Protein AF-A0A831TC86-F1 (afdb_monomer)

Mean predicted aligned error: 10.39 Å

Radius of gyration: 26.19 Å; Cα contacts (8 Å, |Δi|>4): 357; chains: 1; bounding box: 72×62×70 Å

Structure (mmCIF, N/CA/C/O backbone):
data_AF-A0A831TC86-F1
#
_entry.id   AF-A0A831TC86-F1
#
loop_
_atom_site.group_PDB
_atom_site.id
_atom_site.type_symbol
_atom_site.label_atom_id
_atom_site.label_alt_id
_atom_site.label_comp_id
_atom_site.label_asym_id
_atom_site.label_entity_id
_atom_site.label_seq_id
_atom_site.pdbx_PDB_ins_code
_atom_site.Cartn_x
_atom_site.Cartn_y
_atom_site.Cartn_z
_atom_site.occupancy
_atom_site.B_iso_or_equiv
_atom_site.auth_seq_id
_atom_site.auth_comp_id
_atom_site.auth_asym_id
_atom_site.auth_atom_id
_atom_site.pdbx_PDB_model_num
ATOM 1 N N . MET A 1 1 ? -30.196 5.084 19.403 1.00 38.66 1 MET A N 1
ATOM 2 C CA . MET A 1 1 ? -29.150 4.390 18.621 1.00 38.66 1 MET A CA 1
ATOM 3 C C . MET A 1 1 ? -28.288 3.616 19.600 1.00 38.66 1 MET A C 1
ATOM 5 O O . MET A 1 1 ? -27.754 4.226 20.515 1.00 38.66 1 MET A O 1
ATOM 9 N N . THR A 1 2 ? -28.223 2.294 19.479 1.00 49.47 2 THR A N 1
ATOM 10 C CA . THR A 1 2 ? -27.297 1.465 20.263 1.00 49.47 2 THR A CA 1
ATOM 11 C C . THR A 1 2 ? -25.881 1.680 19.733 1.00 49.47 2 THR A C 1
ATOM 13 O O . THR A 1 2 ? -25.658 1.552 18.531 1.00 49.47 2 THR A O 1
ATOM 16 N N . ALA A 1 3 ? -24.944 2.060 20.603 1.00 66.62 3 ALA A N 1
ATOM 17 C CA . ALA A 1 3 ? -23.537 2.180 20.233 1.00 66.62 3 ALA A CA 1
ATOM 18 C C . ALA A 1 3 ? -22.994 0.805 19.809 1.00 66.62 3 ALA A C 1
ATOM 20 O O . ALA A 1 3 ? -23.293 -0.196 20.461 1.00 66.62 3 ALA A O 1
ATOM 21 N N . ALA A 1 4 ? -22.220 0.760 18.722 1.00 72.88 4 ALA A N 1
ATOM 22 C CA . ALA A 1 4 ? -21.566 -0.466 18.277 1.00 72.88 4 ALA A CA 1
ATOM 23 C C . ALA A 1 4 ? -20.581 -0.963 19.347 1.00 72.88 4 ALA A C 1
ATOM 25 O O . ALA A 1 4 ? -19.850 -0.178 19.956 1.00 72.88 4 ALA A O 1
ATOM 26 N N . THR A 1 5 ? -20.577 -2.271 19.580 1.00 79.44 5 THR A N 1
ATOM 27 C CA . THR A 1 5 ? -19.704 -2.933 20.557 1.00 79.44 5 THR A CA 1
ATOM 28 C C . THR A 1 5 ? -18.328 -3.246 19.958 1.00 79.44 5 THR A C 1
ATOM 30 O O . THR A 1 5 ? -18.151 -3.252 18.739 1.00 79.44 5 THR A O 1
ATOM 33 N N . SER A 1 6 ? -17.336 -3.558 20.802 1.00 78.62 6 SER A N 1
ATOM 34 C CA . SER A 1 6 ? -16.020 -4.039 20.337 1.00 78.62 6 SER A CA 1
ATOM 35 C C . SER A 1 6 ? -16.151 -5.262 19.415 1.00 78.62 6 SER A C 1
ATOM 37 O O . SER A 1 6 ? -15.461 -5.358 18.398 1.00 78.62 6 SER A O 1
ATOM 39 N N . ASP A 1 7 ? -17.105 -6.147 19.707 1.00 83.44 7 ASP A N 1
ATOM 40 C CA . ASP A 1 7 ? -17.372 -7.344 18.911 1.00 83.44 7 ASP A CA 1
ATOM 41 C C . ASP A 1 7 ? -17.922 -7.011 17.523 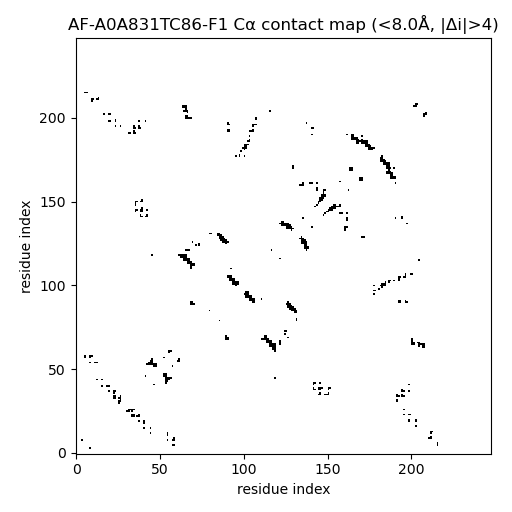1.00 83.44 7 ASP A C 1
ATOM 43 O O . ASP A 1 7 ? -17.595 -7.692 16.547 1.00 83.44 7 ASP A O 1
ATOM 47 N N . ASP A 1 8 ? -18.716 -5.944 17.404 1.00 89.25 8 ASP A N 1
ATOM 48 C CA . ASP A 1 8 ? -19.202 -5.454 16.112 1.00 89.25 8 ASP A CA 1
ATOM 49 C C . ASP A 1 8 ? -18.028 -4.993 15.246 1.00 89.25 8 ASP A C 1
ATOM 51 O O . ASP A 1 8 ? -17.911 -5.398 14.086 1.00 89.25 8 ASP A O 1
ATOM 55 N N . PHE A 1 9 ? -17.098 -4.228 15.822 1.00 93.75 9 PHE A N 1
ATOM 56 C CA . PHE A 1 9 ? -15.903 -3.771 15.114 1.00 93.75 9 PHE A CA 1
ATOM 57 C C . PHE A 1 9 ? -14.958 -4.916 14.735 1.00 93.75 9 PHE A C 1
ATOM 59 O O . PHE A 1 9 ? -14.400 -4.887 13.638 1.00 93.75 9 PHE A O 1
ATOM 66 N N . ARG A 1 10 ? -14.827 -5.968 15.557 1.00 93.94 10 ARG A N 1
ATOM 67 C CA . ARG A 1 10 ? -14.061 -7.175 15.182 1.00 93.94 10 ARG A CA 1
ATOM 68 C C . ARG A 1 10 ? -14.701 -7.910 14.009 1.00 93.94 10 ARG A C 1
ATOM 70 O O . ARG A 1 10 ? -13.995 -8.318 13.088 1.00 93.94 10 ARG A O 1
ATOM 77 N N . ARG A 1 11 ? -16.034 -8.045 13.987 1.00 94.12 11 ARG A N 1
ATOM 78 C CA . ARG A 1 11 ? -16.741 -8.614 12.824 1.00 94.12 11 ARG A CA 1
ATOM 79 C C . ARG A 1 11 ? -16.527 -7.766 11.571 1.00 94.12 11 ARG A C 1
ATOM 81 O O . ARG A 1 11 ? -16.301 -8.325 10.499 1.00 94.12 11 ARG A O 1
ATOM 88 N N . HIS A 1 12 ? -16.541 -6.438 11.697 1.00 95.62 12 HIS A N 1
ATOM 89 C CA . HIS A 1 12 ? -16.202 -5.545 10.590 1.00 95.62 12 HIS A CA 1
ATOM 90 C C . HIS A 1 12 ? -14.752 -5.716 10.127 1.00 95.62 12 HIS A C 1
ATOM 92 O O . HIS A 1 12 ? -14.536 -5.810 8.922 1.00 95.62 12 HIS A O 1
ATOM 98 N N . LEU A 1 13 ? -13.786 -5.835 11.041 1.00 97.12 13 LEU A N 1
ATOM 99 C CA . LEU A 1 13 ? -12.387 -6.106 10.705 1.00 97.12 13 LEU A CA 1
ATOM 100 C C . LEU A 1 13 ? -12.242 -7.413 9.916 1.00 97.12 13 LEU A C 1
ATOM 102 O O . LEU A 1 13 ? -11.687 -7.386 8.822 1.00 97.12 13 LEU A O 1
ATOM 106 N N . A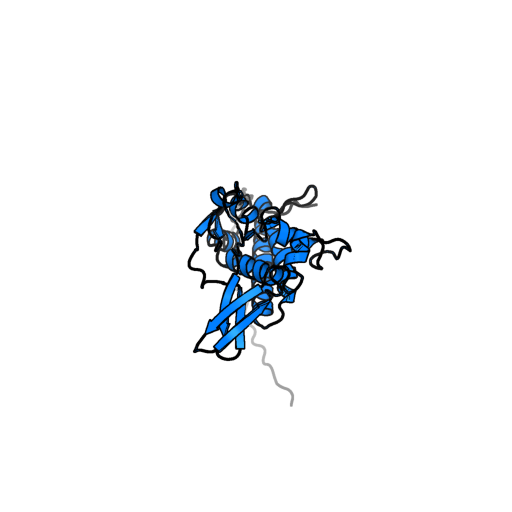RG A 1 14 ? -12.811 -8.527 10.403 1.00 97.25 14 ARG A N 1
ATOM 107 C CA . ARG A 1 14 ? -12.810 -9.811 9.670 1.00 97.25 14 ARG A CA 1
ATOM 108 C C . ARG A 1 14 ? -13.379 -9.649 8.264 1.00 97.25 14 ARG A C 1
ATOM 110 O O . ARG A 1 14 ? -12.773 -10.090 7.296 1.00 97.25 14 ARG A O 1
ATOM 117 N N . LYS A 1 15 ? -14.520 -8.963 8.143 1.00 97.62 15 LYS A N 1
ATOM 118 C CA . LYS A 1 15 ? -15.167 -8.706 6.853 1.00 97.62 15 LYS A CA 1
ATOM 119 C C . LYS A 1 15 ? -14.264 -7.905 5.907 1.00 97.62 15 LYS A C 1
ATOM 121 O O . LYS A 1 15 ? -14.196 -8.248 4.730 1.00 97.62 15 LYS A O 1
ATOM 126 N N . GLN A 1 16 ? -13.575 -6.875 6.406 1.00 98.38 16 GLN A N 1
ATOM 127 C CA . GLN A 1 16 ? -12.627 -6.086 5.613 1.00 98.38 16 GLN A CA 1
ATOM 128 C C . GLN A 1 16 ? -11.416 -6.915 5.173 1.00 98.38 16 GLN A C 1
ATOM 130 O O . GLN A 1 16 ? -11.050 -6.850 4.005 1.00 98.38 16 GLN A O 1
ATOM 135 N N . LEU A 1 17 ? -10.848 -7.751 6.048 1.00 98.50 17 LEU A N 1
ATOM 136 C CA . LEU A 1 17 ? -9.747 -8.645 5.670 1.00 98.50 17 LEU A CA 1
ATOM 137 C C . LEU A 1 17 ? -10.181 -9.678 4.620 1.00 98.50 17 LEU A C 1
ATOM 139 O O . LEU A 1 17 ? -9.460 -9.900 3.655 1.00 98.50 17 LEU A O 1
ATOM 143 N N . SER A 1 18 ? -11.394 -10.229 4.722 1.00 98.38 18 SER A N 1
ATOM 144 C CA . SER A 1 18 ? -11.929 -11.114 3.680 1.00 98.38 18 SER A CA 1
ATOM 145 C C . SER A 1 18 ? -12.197 -10.390 2.354 1.00 98.38 18 SER A C 1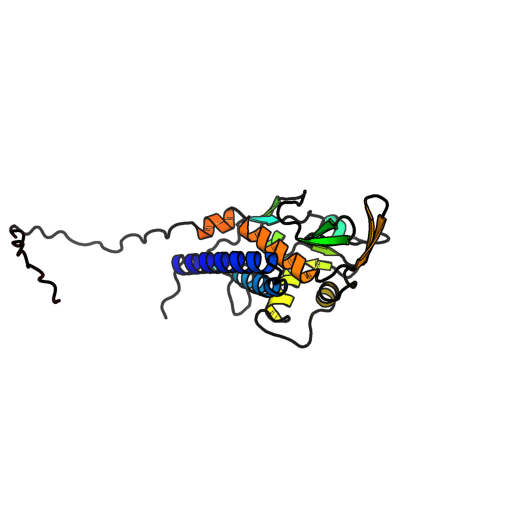
ATOM 147 O O . SER A 1 18 ? -12.103 -11.002 1.293 1.00 98.38 18 SER A O 1
ATOM 149 N N . PHE A 1 19 ? -12.574 -9.104 2.374 1.00 98.56 19 PHE A N 1
ATOM 150 C CA . PHE A 1 19 ? -12.632 -8.305 1.143 1.00 98.56 19 PHE A CA 1
ATOM 151 C C . PHE A 1 19 ? -11.241 -8.090 0.555 1.00 98.56 19 PHE A C 1
ATOM 153 O O . PHE A 1 19 ? -11.081 -8.225 -0.654 1.00 98.56 19 PHE A O 1
ATOM 160 N N . LEU A 1 20 ? -10.255 -7.804 1.407 1.00 98.81 20 LEU A N 1
ATOM 161 C CA . LEU A 1 20 ? -8.880 -7.563 0.995 1.00 98.81 20 LEU A CA 1
ATOM 162 C C . LEU A 1 20 ? -8.296 -8.791 0.301 1.00 98.81 20 LEU A C 1
ATOM 164 O O . LEU A 1 20 ? -7.777 -8.672 -0.800 1.00 98.81 20 LEU A O 1
ATOM 168 N N . GLU A 1 21 ? -8.464 -9.968 0.903 1.00 98.75 21 GLU A N 1
ATOM 169 C CA . GLU A 1 21 ? -8.039 -11.251 0.338 1.00 98.75 21 GLU A CA 1
ATOM 170 C C . GLU A 1 21 ? -8.631 -11.493 -1.057 1.00 98.75 21 GLU A C 1
ATOM 172 O O . GLU A 1 21 ? -7.900 -11.825 -1.989 1.00 98.75 21 GLU A O 1
ATOM 177 N N . ARG A 1 22 ? -9.937 -11.255 -1.239 1.00 98.75 22 ARG A N 1
ATOM 178 C CA . ARG A 1 22 ? -10.594 -11.421 -2.545 1.00 98.75 22 ARG A CA 1
ATOM 179 C C . ARG A 1 22 ? -10.111 -10.419 -3.588 1.00 98.75 22 ARG A C 1
ATOM 181 O O . ARG A 1 22 ? -9.880 -10.822 -4.723 1.00 98.75 22 ARG A O 1
ATOM 188 N N . SER A 1 23 ? -9.947 -9.145 -3.228 1.00 98.69 23 SER A N 1
ATOM 189 C CA . SER A 1 23 ? -9.411 -8.146 -4.163 1.00 98.69 23 SER A CA 1
ATOM 190 C C . SER A 1 23 ? -7.948 -8.440 -4.515 1.00 98.69 23 SER A C 1
ATOM 192 O O . SER A 1 23 ? -7.575 -8.316 -5.676 1.00 98.69 23 SER A O 1
ATOM 194 N N . CYS A 1 24 ? -7.133 -8.920 -3.566 1.00 98.75 24 CYS A N 1
ATOM 195 C CA . CYS A 1 24 ? -5.783 -9.412 -3.848 1.00 98.75 24 CYS A CA 1
ATOM 196 C C . CYS A 1 24 ? -5.797 -10.598 -4.824 1.00 98.75 24 CYS A C 1
ATOM 198 O O . CYS A 1 24 ? -5.072 -10.567 -5.811 1.00 98.75 24 CYS A O 1
ATOM 200 N N . ALA A 1 25 ? -6.649 -11.600 -4.596 1.00 98.62 25 ALA A N 1
ATOM 201 C CA . ALA A 1 25 ? -6.758 -12.756 -5.486 1.00 98.62 25 ALA A CA 1
ATOM 202 C C . ALA A 1 25 ? -7.248 -12.375 -6.895 1.00 98.62 25 ALA A C 1
ATOM 204 O O . ALA A 1 25 ? -6.773 -12.923 -7.885 1.00 98.62 25 ALA A O 1
ATOM 205 N N . SER A 1 26 ? -8.178 -11.421 -7.000 1.00 98.62 26 SER A N 1
ATOM 206 C CA . SER A 1 26 ? -8.672 -10.923 -8.288 1.00 98.62 26 SER A CA 1
ATOM 207 C C . SER A 1 26 ? -7.600 -10.136 -9.049 1.00 98.62 26 SER A C 1
ATOM 209 O O . SER A 1 26 ? -7.431 -10.343 -10.249 1.00 98.62 26 SER A O 1
ATOM 211 N N . TYR A 1 27 ? -6.819 -9.306 -8.349 1.00 98.50 27 TYR A N 1
ATOM 212 C CA . TYR A 1 27 ? -5.640 -8.657 -8.924 1.00 98.50 27 TYR A CA 1
ATOM 213 C C . TYR A 1 27 ? -4.667 -9.690 -9.498 1.00 98.50 27 TYR A C 1
ATOM 215 O O . TYR A 1 27 ? -4.247 -9.578 -10.647 1.00 98.50 27 TYR A O 1
ATOM 223 N N . ASP A 1 28 ? -4.352 -10.727 -8.718 1.00 98.00 28 ASP A N 1
ATOM 224 C CA . ASP A 1 28 ? -3.413 -11.779 -9.121 1.00 98.00 28 ASP A CA 1
ATOM 225 C C . ASP A 1 28 ? -3.941 -12.616 -10.304 1.00 98.00 28 ASP A C 1
ATOM 227 O O . ASP A 1 28 ? -3.159 -13.211 -11.042 1.00 98.00 28 ASP A O 1
ATOM 231 N N . ALA A 1 29 ? -5.261 -12.629 -10.524 1.00 98.00 29 ALA A N 1
ATOM 232 C CA . ALA A 1 29 ? -5.910 -13.232 -11.689 1.00 98.00 29 ALA A CA 1
ATOM 233 C C . ALA A 1 29 ? -5.892 -12.337 -12.950 1.00 98.00 29 ALA A C 1
ATOM 235 O O . ALA A 1 29 ? -6.420 -12.741 -13.986 1.00 98.00 29 ALA A O 1
ATOM 236 N N . GLY A 1 30 ? -5.290 -11.145 -12.877 1.00 96.62 30 GLY A N 1
ATOM 237 C CA . GLY A 1 30 ? -5.124 -10.209 -13.993 1.00 96.62 30 GLY A CA 1
ATOM 238 C C . GLY A 1 30 ? -6.065 -9.000 -13.974 1.00 96.62 30 GLY A C 1
ATOM 239 O O . GLY A 1 30 ? -5.922 -8.122 -14.821 1.00 96.62 30 GLY A O 1
ATOM 240 N N . TYR A 1 31 ? -6.990 -8.910 -13.014 1.00 97.69 31 TYR A N 1
ATOM 241 C CA . TYR A 1 31 ? -7.879 -7.752 -12.847 1.00 97.69 31 TYR A CA 1
ATOM 242 C C . TYR A 1 31 ? -7.190 -6.686 -11.988 1.00 97.69 31 TYR A C 1
ATOM 244 O O . TYR A 1 31 ? -7.502 -6.508 -10.810 1.00 97.69 31 TYR A O 1
ATOM 252 N N . THR A 1 32 ? -6.153 -6.050 -12.537 1.00 96.44 32 THR A N 1
ATOM 253 C CA . THR A 1 32 ? -5.218 -5.211 -11.765 1.00 96.44 32 THR A CA 1
ATOM 254 C C . THR A 1 32 ? -5.841 -3.929 -11.205 1.00 96.44 32 THR A C 1
ATOM 256 O O . THR A 1 32 ? -5.356 -3.387 -10.210 1.00 96.44 32 THR A O 1
ATOM 259 N N . ASP A 1 33 ? -6.954 -3.475 -11.772 1.00 95.31 33 ASP A N 1
ATOM 260 C CA . ASP A 1 33 ? -7.781 -2.369 -11.287 1.00 95.31 33 ASP A CA 1
ATOM 261 C C . ASP A 1 33 ? -8.398 -2.637 -9.900 1.00 95.31 33 ASP A C 1
ATOM 263 O O . ASP A 1 33 ? -8.642 -1.699 -9.135 1.00 95.31 33 ASP A O 1
ATOM 267 N N . GLU A 1 34 ? -8.527 -3.903 -9.480 1.00 97.88 34 GLU A N 1
ATOM 268 C CA . GLU A 1 34 ? -8.931 -4.264 -8.110 1.00 97.88 34 GLU A CA 1
ATOM 269 C C . GLU A 1 34 ? -7.994 -3.713 -7.025 1.00 97.88 34 GLU A C 1
ATOM 271 O O . GLU A 1 34 ? -8.388 -3.575 -5.861 1.00 97.88 34 GLU A O 1
ATOM 276 N N . ALA A 1 35 ? -6.776 -3.303 -7.385 1.00 98.06 35 ALA A N 1
ATOM 277 C CA . ALA A 1 35 ? -5.890 -2.577 -6.484 1.00 98.06 35 ALA A CA 1
ATOM 278 C C . ALA A 1 35 ? -6.515 -1.281 -5.931 1.00 98.06 35 ALA A C 1
ATOM 280 O O . ALA A 1 35 ? -6.255 -0.912 -4.782 1.00 98.06 35 ALA A O 1
ATOM 281 N N . ILE A 1 36 ? -7.399 -0.618 -6.675 1.00 97.44 36 ILE A N 1
ATOM 282 C CA . ILE A 1 36 ? -8.122 0.560 -6.181 1.00 97.44 36 ILE A CA 1
ATOM 283 C C . ILE A 1 36 ? -9.078 0.182 -5.037 1.00 97.44 36 ILE A C 1
ATOM 285 O O . ILE A 1 36 ? -9.177 0.892 -4.030 1.00 97.44 36 ILE A O 1
ATOM 289 N N . ARG A 1 37 ? -9.723 -0.990 -5.109 1.00 97.81 37 ARG A N 1
ATOM 290 C CA . ARG A 1 37 ? -10.559 -1.505 -4.010 1.00 97.81 37 ARG A CA 1
ATOM 291 C C . ARG A 1 37 ? -9.725 -1.900 -2.796 1.00 97.81 37 ARG A C 1
ATOM 293 O O . ARG A 1 37 ? -10.156 -1.645 -1.668 1.00 97.81 37 ARG A O 1
ATOM 300 N N . ILE A 1 38 ? -8.512 -2.420 -3.008 1.00 98.75 38 ILE A N 1
ATOM 301 C CA . ILE A 1 38 ? -7.527 -2.624 -1.934 1.00 98.75 38 ILE A CA 1
ATOM 302 C C . ILE A 1 38 ? -7.272 -1.301 -1.188 1.00 98.75 38 ILE A C 1
ATOM 304 O O . ILE A 1 38 ? -7.338 -1.278 0.042 1.00 98.75 38 ILE A O 1
ATOM 308 N N . ALA A 1 39 ? -7.077 -0.183 -1.898 1.00 98.44 39 ALA A N 1
ATOM 309 C CA . ALA A 1 39 ? -6.869 1.128 -1.276 1.00 98.44 39 ALA A CA 1
ATOM 310 C C . ALA A 1 39 ? -8.030 1.549 -0.361 1.00 98.44 39 ALA A C 1
ATOM 312 O O . ALA A 1 39 ? -7.810 1.982 0.775 1.00 98.44 39 ALA A O 1
ATOM 313 N N . THR A 1 40 ? -9.273 1.382 -0.818 1.00 97.56 40 THR A N 1
ATOM 314 C CA . THR A 1 40 ? -10.463 1.703 -0.016 1.00 97.56 40 THR A CA 1
ATOM 315 C C . THR A 1 40 ? -10.507 0.901 1.282 1.00 97.56 40 THR A C 1
ATOM 317 O O . THR A 1 40 ? -10.818 1.455 2.341 1.00 97.56 40 THR A O 1
ATOM 320 N N . ILE A 1 41 ? -10.144 -0.381 1.231 1.00 98.50 41 ILE A N 1
ATOM 321 C CA . ILE A 1 41 ? -10.097 -1.239 2.416 1.00 98.50 41 ILE A CA 1
ATOM 322 C C . ILE A 1 41 ? -9.006 -0.761 3.381 1.00 98.50 41 ILE A C 1
ATOM 324 O O . ILE A 1 41 ? -9.286 -0.574 4.566 1.00 98.50 41 ILE A O 1
ATOM 328 N N . ILE A 1 42 ? -7.796 -0.474 2.887 1.00 98.56 42 ILE A N 1
ATOM 329 C CA . ILE A 1 42 ? -6.695 0.057 3.711 1.00 98.56 42 ILE A CA 1
ATOM 330 C C . ILE A 1 42 ? -7.126 1.353 4.417 1.00 98.56 42 ILE A C 1
ATOM 332 O O . ILE A 1 42 ? -6.894 1.515 5.619 1.00 98.56 42 ILE A O 1
ATOM 336 N N . ARG A 1 43 ? -7.814 2.257 3.703 1.00 97.50 43 ARG A N 1
ATOM 337 C CA . ARG A 1 43 ? -8.341 3.506 4.273 1.00 97.50 43 ARG A CA 1
ATOM 338 C C . ARG A 1 43 ? -9.286 3.236 5.446 1.00 97.50 43 ARG A C 1
ATOM 340 O O . ARG A 1 43 ? -9.135 3.861 6.489 1.00 97.50 43 ARG A O 1
ATOM 347 N N . VAL A 1 44 ? -10.221 2.293 5.308 1.00 97.50 44 VAL A N 1
ATOM 348 C CA . VAL A 1 44 ? -11.156 1.911 6.387 1.00 97.50 44 VAL A CA 1
ATOM 349 C C . VAL A 1 44 ? -10.420 1.342 7.605 1.00 97.50 44 VAL A C 1
ATOM 351 O O . VAL A 1 44 ? -10.813 1.592 8.748 1.00 97.50 44 VAL A O 1
ATOM 354 N N . LEU A 1 45 ? -9.350 0.580 7.379 1.00 98.00 45 LEU A N 1
ATOM 355 C CA . LEU A 1 45 ? -8.581 -0.038 8.456 1.00 98.00 45 LEU A CA 1
ATOM 356 C C . LEU A 1 45 ? -7.777 0.982 9.271 1.00 98.00 45 LEU A C 1
ATOM 358 O O . LEU A 1 45 ? -7.765 0.879 10.497 1.00 98.00 45 LEU A O 1
ATOM 362 N N . ILE A 1 46 ? -7.126 1.949 8.613 1.00 97.50 46 ILE A N 1
ATOM 363 C CA . ILE A 1 46 ? -6.027 2.734 9.210 1.00 97.50 46 ILE A CA 1
ATOM 364 C C . ILE A 1 46 ? -6.304 4.245 9.265 1.00 97.50 46 ILE A C 1
ATOM 366 O O . ILE A 1 46 ? -5.750 4.938 10.119 1.00 97.50 46 ILE A O 1
ATOM 370 N N . HIS A 1 47 ? -7.128 4.795 8.369 1.00 97.00 47 HIS A N 1
ATOM 371 C CA . HIS A 1 47 ? -7.260 6.244 8.224 1.00 97.00 47 HIS A CA 1
ATOM 372 C C . HIS A 1 47 ? -8.425 6.821 9.035 1.00 97.00 47 HIS A C 1
ATOM 374 O O . HIS A 1 47 ? -9.588 6.486 8.817 1.00 97.00 47 HIS A O 1
ATOM 380 N N . ASP A 1 48 ? -8.104 7.754 9.930 1.00 94.31 48 ASP A N 1
ATOM 381 C CA . ASP A 1 48 ? -9.087 8.599 10.604 1.00 94.31 48 ASP A CA 1
ATOM 382 C C . ASP A 1 48 ? -9.300 9.914 9.835 1.00 94.31 48 ASP A C 1
ATOM 384 O O . ASP A 1 48 ? -8.358 10.485 9.280 1.00 94.31 48 ASP A O 1
ATOM 388 N N . THR A 1 49 ? -10.528 10.430 9.863 1.00 91.44 49 THR A N 1
ATOM 389 C CA . THR A 1 49 ? -10.896 11.776 9.401 1.00 91.44 49 THR A CA 1
ATOM 390 C C . THR A 1 49 ? -11.657 12.513 10.506 1.00 91.44 49 THR A C 1
ATOM 392 O O . THR A 1 49 ? -11.945 11.946 11.558 1.00 91.44 49 THR A O 1
ATOM 395 N N . ALA A 1 50 ? -12.052 13.766 10.262 1.00 88.94 50 ALA A N 1
ATOM 396 C CA . ALA A 1 50 ? -12.929 14.504 11.174 1.00 88.94 50 ALA A CA 1
ATOM 397 C C . ALA A 1 50 ? -14.307 13.837 11.375 1.00 88.94 50 ALA A C 1
ATOM 399 O O . ALA A 1 50 ? -14.965 14.076 12.385 1.00 88.94 50 ALA A O 1
ATOM 400 N N . HIS A 1 51 ? -14.745 13.005 10.424 1.00 89.50 51 HIS A N 1
ATOM 401 C CA . HIS A 1 51 ? -16.089 12.420 10.401 1.00 89.50 51 HIS A CA 1
ATOM 402 C C . HIS A 1 51 ? -16.096 10.886 10.386 1.00 89.50 51 HIS A C 1
ATOM 404 O O . HIS A 1 51 ? -17.162 10.276 10.388 1.00 89.50 51 HIS A O 1
ATOM 410 N N . SER A 1 52 ? -14.927 10.244 10.374 1.00 89.75 52 SER A N 1
ATOM 411 C CA . SER A 1 52 ? -14.807 8.787 10.355 1.00 89.75 52 SER A CA 1
ATOM 412 C C . SER A 1 52 ? -13.629 8.328 11.198 1.00 89.75 52 SER A C 1
ATOM 414 O O . SER A 1 52 ? -12.525 8.850 11.075 1.00 89.75 52 SER A O 1
ATOM 416 N N . THR A 1 53 ? -13.853 7.312 12.021 1.00 94.25 53 THR A N 1
ATOM 417 C CA . THR A 1 53 ? -12.804 6.657 12.801 1.00 94.25 53 THR A CA 1
ATOM 418 C C . THR A 1 53 ? -12.450 5.316 12.162 1.00 94.25 53 THR A C 1
ATOM 420 O O . THR A 1 53 ? -13.327 4.569 11.731 1.00 94.25 53 THR A O 1
ATOM 423 N N . SER A 1 54 ? -11.155 5.035 12.066 1.00 96.75 54 SER A N 1
ATOM 424 C CA . SER A 1 54 ? -10.614 3.790 11.525 1.00 96.75 54 SER A CA 1
ATOM 425 C C . SER A 1 54 ? -10.983 2.581 12.390 1.00 96.75 54 SER A C 1
ATOM 427 O O . SER A 1 54 ? -11.174 2.694 13.607 1.00 96.75 54 SER A O 1
ATOM 429 N N . LEU A 1 55 ? -11.042 1.390 11.783 1.00 96.62 55 LEU A N 1
ATOM 430 C CA . LEU A 1 55 ? -11.334 0.162 12.533 1.00 96.62 55 LEU A CA 1
ATOM 431 C C . LEU A 1 55 ? -10.280 -0.127 13.608 1.00 96.62 55 LEU A C 1
ATOM 433 O O . LEU A 1 55 ? -10.643 -0.537 14.710 1.00 96.62 55 LEU A O 1
ATOM 437 N N . LEU A 1 56 ? -8.997 0.140 13.337 1.00 96.94 56 LEU A N 1
ATOM 438 C CA .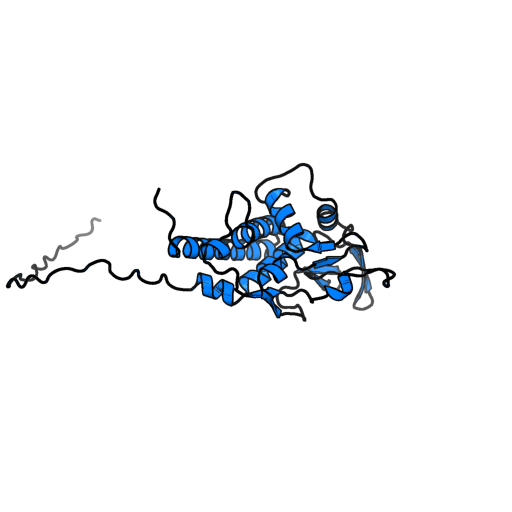 LEU A 1 56 ? -7.948 -0.040 14.343 1.00 96.94 56 LEU A CA 1
ATOM 439 C C . LEU A 1 56 ? -8.132 0.885 15.548 1.00 96.94 56 LEU A C 1
ATOM 441 O O . LEU A 1 56 ? -7.947 0.440 16.681 1.00 96.94 56 LEU A O 1
ATOM 445 N N . ARG A 1 57 ? -8.553 2.140 15.347 1.00 96.06 57 ARG A N 1
ATOM 446 C CA . ARG A 1 57 ? -8.850 3.045 16.465 1.00 96.06 57 ARG A CA 1
ATOM 447 C C . ARG A 1 57 ? -10.083 2.604 17.247 1.00 96.06 57 ARG A C 1
ATOM 449 O O . ARG A 1 57 ? -10.022 2.589 18.473 1.00 96.06 57 ARG A O 1
ATOM 456 N N . HIS A 1 58 ? -11.162 2.196 16.576 1.00 95.56 58 HIS A N 1
ATOM 457 C CA . HIS A 1 58 ? -12.349 1.654 17.253 1.00 95.56 58 HIS A CA 1
ATOM 458 C C . HIS A 1 58 ? -12.036 0.423 18.116 1.00 95.56 58 HIS A C 1
ATOM 460 O O . HIS A 1 58 ? -12.663 0.221 19.153 1.00 95.56 58 HIS A O 1
ATOM 466 N N . LEU A 1 59 ? -11.047 -0.376 17.712 1.00 95.19 59 LEU A N 1
ATOM 467 C CA . LEU A 1 59 ? -10.582 -1.552 18.447 1.00 95.19 59 LEU A CA 1
ATOM 468 C C . LEU A 1 59 ? -9.513 -1.244 19.509 1.00 95.19 59 LEU A C 1
ATOM 470 O O . LEU A 1 59 ? -9.064 -2.167 20.184 1.00 95.19 59 LEU A O 1
ATOM 474 N N . GLY A 1 60 ? -9.075 0.013 19.655 1.00 95.19 60 GLY A N 1
ATOM 475 C CA . GLY A 1 60 ? -7.962 0.375 20.543 1.00 95.19 60 GLY A CA 1
ATOM 476 C C . GLY A 1 60 ? -6.611 -0.215 20.114 1.00 95.19 60 GLY A C 1
ATOM 477 O O . GLY A 1 60 ? -5.680 -0.275 20.908 1.00 95.19 60 GLY A O 1
ATOM 478 N N . ALA A 1 61 ? -6.488 -0.648 18.858 1.00 95.31 61 ALA A N 1
ATOM 479 C CA . ALA A 1 61 ? -5.377 -1.438 18.334 1.00 95.31 61 ALA A CA 1
ATOM 480 C C . ALA A 1 61 ? -4.371 -0.604 17.521 1.00 95.31 61 ALA A C 1
ATOM 482 O O . ALA A 1 61 ? -3.712 -1.111 16.622 1.00 95.31 61 ALA A O 1
ATOM 483 N N . ILE A 1 62 ? -4.228 0.688 17.818 1.00 93.38 62 ILE A N 1
ATOM 484 C CA . ILE A 1 62 ? -3.278 1.568 17.109 1.00 93.38 62 ILE A CA 1
ATOM 485 C C . ILE A 1 62 ? -1.803 1.249 17.416 1.00 93.38 62 ILE A C 1
ATOM 487 O O . ILE A 1 62 ? -0.920 1.720 16.703 1.00 93.38 62 ILE A O 1
ATOM 491 N N . GLY A 1 63 ? -1.546 0.475 18.477 1.00 95.44 63 GLY A N 1
ATOM 492 C CA . GLY A 1 63 ? -0.210 0.059 18.915 1.00 95.44 63 GLY A CA 1
ATOM 493 C C . GLY A 1 63 ? 0.286 -1.259 18.316 1.00 95.44 63 GLY A C 1
ATOM 494 O O . GLY A 1 63 ? 1.384 -1.681 18.661 1.00 95.44 63 GLY A O 1
ATOM 495 N N . ILE A 1 64 ? -0.499 -1.913 17.451 1.00 97.62 64 ILE A N 1
ATOM 496 C CA . ILE A 1 64 ? -0.056 -3.137 16.772 1.00 97.62 64 ILE A CA 1
ATOM 497 C C . ILE A 1 64 ? 1.055 -2.846 15.762 1.00 97.62 64 ILE A C 1
ATOM 499 O O . ILE A 1 64 ? 1.278 -1.700 15.349 1.00 97.62 64 ILE A O 1
ATOM 503 N N . THR A 1 65 ? 1.710 -3.907 15.311 1.00 98.56 65 THR A N 1
ATOM 504 C CA . THR A 1 65 ? 2.676 -3.843 14.223 1.00 98.56 65 THR A CA 1
ATOM 505 C C . THR A 1 65 ? 2.108 -4.400 12.919 1.00 98.56 65 THR A C 1
ATOM 507 O O . THR A 1 65 ? 1.254 -5.286 12.902 1.00 98.56 65 THR A O 1
ATOM 510 N N . LEU A 1 66 ? 2.583 -3.847 11.805 1.00 98.69 66 LEU A N 1
ATOM 511 C CA . LEU A 1 66 ? 2.276 -4.268 10.445 1.00 98.69 66 LEU A CA 1
ATOM 512 C C . LEU A 1 66 ? 3.569 -4.658 9.732 1.00 98.69 66 LEU A C 1
ATOM 514 O O . LEU A 1 66 ? 4.620 -4.049 9.956 1.00 98.69 66 LEU A O 1
ATOM 518 N N . LEU A 1 67 ? 3.482 -5.653 8.858 1.00 98.62 67 LEU A N 1
ATOM 519 C CA . LEU A 1 67 ? 4.580 -6.051 7.992 1.00 98.62 67 LEU A CA 1
ATOM 520 C C . LEU A 1 67 ? 4.895 -4.912 7.018 1.00 98.62 67 LEU A C 1
ATOM 522 O O . LEU A 1 67 ? 4.020 -4.417 6.314 1.00 98.62 67 LEU A O 1
ATOM 526 N N . SER A 1 68 ? 6.158 -4.513 6.944 1.00 98.19 68 SER A N 1
ATOM 527 C CA . SER A 1 68 ? 6.692 -3.696 5.862 1.00 98.19 68 SER A CA 1
ATOM 528 C C . SER A 1 68 ? 7.718 -4.501 5.083 1.00 98.19 68 SER A C 1
ATOM 530 O O . SER A 1 68 ? 8.671 -5.036 5.648 1.00 98.19 68 SER A O 1
ATOM 532 N N . THR A 1 69 ? 7.545 -4.534 3.767 1.00 97.25 69 THR A N 1
ATOM 533 C CA . THR A 1 69 ? 8.521 -5.072 2.813 1.00 97.25 69 THR A CA 1
ATOM 534 C C . THR A 1 69 ? 9.417 -3.977 2.216 1.00 97.25 69 THR A C 1
ATOM 536 O O . THR A 1 69 ? 10.261 -4.231 1.354 1.00 97.25 69 THR A O 1
ATOM 539 N N . CYS A 1 70 ? 9.243 -2.727 2.657 1.00 94.88 70 CYS A N 1
ATOM 540 C CA . CYS A 1 70 ? 9.998 -1.571 2.188 1.00 94.88 70 CYS A CA 1
ATOM 541 C C . CYS A 1 70 ? 11.155 -1.265 3.151 1.00 94.88 70 CYS A C 1
ATOM 543 O O . CYS A 1 70 ? 10.881 -0.989 4.324 1.00 94.88 70 CYS A O 1
ATOM 545 N N . PRO A 1 71 ? 12.418 -1.246 2.676 1.00 91.06 71 PRO A N 1
ATOM 546 C CA . PRO A 1 71 ? 13.559 -0.815 3.475 1.00 91.06 71 PRO A CA 1
ATOM 547 C C . PRO A 1 71 ? 13.333 0.553 4.110 1.00 91.06 71 PRO A C 1
ATOM 549 O O . PRO A 1 71 ? 12.850 1.474 3.447 1.00 91.06 71 PRO A O 1
ATOM 552 N N . ASP A 1 72 ? 13.700 0.682 5.381 1.00 85.06 72 ASP A N 1
ATOM 553 C CA . ASP A 1 72 ? 13.755 1.979 6.042 1.00 85.06 72 ASP A CA 1
ATOM 554 C C . ASP A 1 72 ? 14.968 2.765 5.540 1.00 85.06 72 ASP A C 1
ATOM 556 O O . ASP A 1 72 ? 16.110 2.303 5.610 1.00 85.06 72 ASP A O 1
ATOM 560 N N . LYS A 1 73 ? 14.690 3.929 4.964 1.00 85.31 73 LYS A N 1
ATOM 561 C CA . LYS A 1 73 ? 15.675 4.836 4.378 1.00 85.31 73 LYS A CA 1
ATOM 562 C C . LYS A 1 73 ? 15.339 6.287 4.714 1.00 85.31 73 LYS A C 1
ATOM 564 O O . LYS A 1 73 ? 15.779 7.183 4.000 1.00 85.31 73 LYS A O 1
ATOM 569 N N . ASP A 1 74 ? 14.578 6.521 5.784 1.00 80.19 74 ASP A N 1
ATOM 570 C CA . ASP A 1 74 ? 14.102 7.858 6.147 1.00 80.19 74 ASP A CA 1
ATOM 571 C C . ASP A 1 74 ? 15.269 8.856 6.285 1.00 80.19 74 ASP A C 1
ATOM 573 O O . ASP A 1 74 ? 15.213 9.938 5.700 1.00 80.19 74 ASP A O 1
ATOM 577 N N . ASP A 1 75 ? 16.379 8.449 6.914 1.00 81.06 75 ASP A N 1
ATOM 578 C CA . ASP A 1 75 ? 17.596 9.271 7.036 1.00 81.06 75 ASP A CA 1
ATOM 579 C C . ASP A 1 75 ? 18.218 9.617 5.673 1.00 81.06 75 ASP A C 1
ATOM 581 O O . ASP A 1 75 ? 18.644 10.747 5.439 1.00 81.06 75 ASP A O 1
ATOM 585 N N . GLN A 1 76 ? 18.240 8.660 4.739 1.00 82.06 76 GLN A N 1
ATOM 586 C CA . GLN A 1 76 ? 18.754 8.882 3.382 1.00 82.06 76 GLN A CA 1
ATOM 587 C C . GLN A 1 76 ? 17.817 9.780 2.574 1.00 82.06 76 GLN A C 1
ATOM 589 O O . GLN A 1 76 ? 18.271 10.535 1.723 1.00 82.06 76 GLN A O 1
ATOM 594 N N . PHE A 1 77 ? 16.508 9.707 2.820 1.00 82.88 77 PHE A N 1
ATOM 595 C CA . PHE A 1 77 ? 15.519 10.527 2.131 1.00 82.88 77 PHE A CA 1
ATOM 596 C C . PHE A 1 77 ? 15.367 11.922 2.733 1.00 82.88 77 PHE A C 1
ATOM 598 O O . PHE A 1 77 ? 14.770 12.778 2.076 1.00 82.88 77 PHE A O 1
ATOM 605 N N . ALA A 1 78 ? 15.893 12.182 3.931 1.00 80.56 78 ALA A N 1
ATOM 606 C CA . ALA A 1 78 ? 15.878 13.505 4.549 1.00 80.56 78 ALA A CA 1
ATOM 607 C C . ALA A 1 78 ? 16.726 14.517 3.758 1.00 80.56 78 ALA A C 1
ATOM 609 O O . ALA A 1 78 ? 16.278 15.644 3.543 1.00 80.56 78 ALA A O 1
ATOM 610 N N . ASP A 1 79 ? 17.888 14.096 3.247 1.00 80.56 79 ASP A N 1
ATOM 611 C CA . ASP A 1 79 ? 18.768 14.920 2.417 1.00 80.56 79 ASP A CA 1
ATOM 612 C C . ASP A 1 79 ? 19.232 14.170 1.157 1.00 80.56 79 ASP A C 1
ATOM 614 O O . ASP A 1 79 ? 20.079 13.279 1.201 1.00 80.56 79 ASP A O 1
ATOM 618 N N . LEU A 1 80 ? 18.681 14.572 0.007 1.00 79.88 80 LEU A N 1
ATOM 619 C CA . LEU A 1 80 ? 19.039 14.029 -1.307 1.00 79.88 80 LEU A CA 1
ATOM 620 C C . LEU A 1 80 ? 20.055 14.902 -2.065 1.00 79.88 80 LEU A C 1
ATOM 622 O O . LEU A 1 80 ? 20.339 14.636 -3.235 1.00 79.88 80 LEU A O 1
ATOM 626 N N . SER A 1 81 ? 20.585 15.963 -1.445 1.00 75.00 81 SER A N 1
ATOM 627 C CA . SER A 1 81 ? 21.473 16.933 -2.103 1.00 75.00 81 SER A CA 1
ATOM 628 C C . SER A 1 81 ? 22.768 16.300 -2.625 1.00 75.00 81 SER A C 1
ATOM 630 O O . SER A 1 81 ? 23.263 16.693 -3.685 1.00 75.00 81 SER A O 1
ATOM 632 N N . SER A 1 82 ? 23.258 15.273 -1.928 1.00 69.00 82 SER A N 1
ATOM 633 C CA . SER A 1 82 ? 24.480 14.525 -2.236 1.00 69.00 82 SER A CA 1
ATOM 634 C C . SER A 1 82 ? 24.335 13.518 -3.382 1.00 69.00 82 SER A C 1
ATOM 636 O O . SER A 1 82 ? 25.338 13.023 -3.893 1.00 69.00 82 SER A O 1
ATOM 638 N N . TYR A 1 83 ? 23.113 13.235 -3.840 1.00 68.12 83 TYR A N 1
ATOM 639 C CA . TYR A 1 83 ? 22.860 12.225 -4.862 1.00 68.12 83 TYR A CA 1
ATOM 640 C C . TYR A 1 83 ? 22.523 12.855 -6.214 1.00 68.12 83 TYR A C 1
ATOM 642 O O . TYR A 1 83 ? 21.583 13.642 -6.351 1.00 68.12 83 TYR A O 1
ATOM 650 N N . GLN A 1 84 ? 23.280 12.487 -7.246 1.00 57.81 84 GLN A N 1
ATOM 651 C CA . GLN A 1 84 ? 23.143 13.045 -8.597 1.00 57.81 84 GLN A CA 1
ATOM 652 C C . GLN A 1 84 ? 21.862 12.571 -9.313 1.00 57.81 84 GLN A C 1
ATOM 654 O O . GLN A 1 84 ? 21.277 13.326 -10.083 1.00 57.81 84 GLN A O 1
ATOM 659 N N . ALA A 1 85 ? 21.382 11.369 -8.985 1.00 60.00 85 ALA A N 1
ATOM 660 C CA . ALA A 1 85 ? 20.065 10.852 -9.341 1.00 60.00 85 ALA A CA 1
ATOM 661 C C . ALA A 1 85 ? 19.547 9.970 -8.194 1.00 60.00 85 ALA A C 1
ATOM 663 O O . ALA A 1 85 ? 20.266 9.095 -7.710 1.00 60.00 85 ALA A O 1
ATOM 664 N N . CYS A 1 86 ? 18.303 10.188 -7.765 1.00 69.06 86 CYS A N 1
ATOM 665 C CA . CYS A 1 86 ? 17.635 9.362 -6.761 1.00 69.06 86 CYS A CA 1
ATOM 666 C C . CYS A 1 86 ? 16.374 8.778 -7.361 1.00 69.06 86 CYS A C 1
ATOM 668 O O . CYS A 1 86 ? 15.414 9.507 -7.586 1.00 69.06 86 CYS A O 1
ATOM 670 N N . SER A 1 87 ? 16.366 7.465 -7.559 1.00 82.38 87 SER A N 1
ATOM 671 C CA . SER A 1 87 ? 15.116 6.731 -7.694 1.00 82.38 87 SER A CA 1
ATOM 672 C C . SER A 1 87 ? 15.048 5.676 -6.604 1.00 82.38 87 SER A C 1
ATOM 674 O O . SER A 1 87 ? 16.036 5.002 -6.302 1.00 82.38 87 SER A O 1
ATOM 676 N N . PHE A 1 88 ? 13.885 5.550 -5.983 1.00 89.00 88 PHE A N 1
ATOM 677 C CA . PHE A 1 88 ? 13.619 4.504 -5.010 1.00 89.00 88 PHE A CA 1
ATOM 678 C C . PHE A 1 88 ? 12.257 3.889 -5.281 1.00 89.00 88 PHE A C 1
ATOM 680 O O . PHE A 1 88 ? 11.278 4.601 -5.492 1.00 89.00 88 PHE A O 1
ATOM 687 N N . ARG A 1 89 ? 12.225 2.554 -5.264 1.00 90.31 89 ARG A N 1
ATOM 688 C CA . ARG A 1 89 ? 11.056 1.728 -5.568 1.00 90.31 89 ARG A CA 1
ATOM 689 C C . ARG A 1 89 ? 10.897 0.707 -4.454 1.00 90.31 89 ARG A C 1
ATOM 691 O O . ARG A 1 89 ? 11.485 -0.369 -4.485 1.00 90.31 89 ARG A O 1
ATOM 698 N N . GLY A 1 90 ? 10.164 1.090 -3.419 1.00 90.06 90 GLY A N 1
ATOM 699 C CA . GLY A 1 90 ? 10.078 0.339 -2.172 1.00 90.06 90 GLY A CA 1
ATOM 700 C C . GLY A 1 90 ? 9.149 -0.871 -2.220 1.00 90.06 90 GLY A C 1
ATOM 701 O O . GLY A 1 90 ? 9.302 -1.759 -1.385 1.00 90.06 90 GLY A O 1
ATOM 702 N N . LEU A 1 91 ? 8.211 -0.933 -3.174 1.00 93.38 91 LEU A N 1
ATOM 703 C CA . LEU A 1 91 ? 7.083 -1.882 -3.150 1.00 93.38 91 LEU A CA 1
ATOM 704 C C . LEU A 1 91 ? 6.978 -2.822 -4.362 1.00 93.38 91 LEU A C 1
ATOM 706 O O . LEU A 1 91 ? 6.090 -3.667 -4.384 1.00 93.38 91 LEU A O 1
ATOM 710 N N . GLY A 1 92 ? 7.877 -2.716 -5.339 1.00 92.50 92 GLY A N 1
ATOM 711 C CA . GLY A 1 92 ? 7.927 -3.625 -6.488 1.00 92.50 92 GLY A CA 1
ATOM 712 C C . GLY A 1 92 ? 9.277 -4.324 -6.612 1.00 92.50 92 GLY A C 1
ATOM 713 O O . GLY A 1 92 ? 10.273 -3.863 -6.048 1.00 92.50 92 GLY A O 1
ATOM 714 N N . ILE A 1 93 ? 9.305 -5.420 -7.363 1.00 92.19 93 ILE A N 1
ATOM 715 C CA . ILE A 1 93 ? 10.526 -6.089 -7.827 1.00 92.19 93 ILE A CA 1
ATOM 716 C C . ILE A 1 93 ? 10.536 -6.116 -9.349 1.00 92.19 93 ILE A C 1
ATOM 718 O O . ILE A 1 93 ? 9.483 -6.160 -9.983 1.00 92.19 93 ILE A O 1
ATOM 722 N N . MET A 1 94 ? 11.727 -6.078 -9.939 1.00 90.12 94 MET A N 1
ATOM 723 C CA . MET A 1 94 ? 11.873 -6.253 -11.379 1.00 90.12 94 MET A CA 1
ATOM 724 C C . MET A 1 94 ? 11.939 -7.749 -11.679 1.00 90.12 94 MET A C 1
ATOM 726 O O . MET A 1 94 ? 12.902 -8.411 -11.293 1.00 90.12 94 MET A O 1
ATOM 730 N N . LYS A 1 95 ? 10.919 -8.284 -12.347 1.00 89.69 95 LYS A N 1
ATOM 731 C CA . LYS A 1 95 ? 10.867 -9.687 -12.749 1.00 89.69 95 LYS A CA 1
ATOM 732 C C . LYS A 1 95 ? 11.311 -9.810 -14.196 1.00 89.69 95 LYS A C 1
ATOM 734 O O . LYS A 1 95 ? 10.661 -9.292 -15.097 1.00 89.69 95 LYS A O 1
ATOM 739 N N . VAL A 1 96 ? 12.425 -10.500 -14.414 1.00 87.25 96 VAL A N 1
ATOM 740 C CA . VAL A 1 96 ? 12.912 -10.809 -15.760 1.00 87.25 96 VAL A CA 1
ATOM 741 C C . VAL A 1 96 ? 12.088 -11.961 -16.328 1.00 87.25 96 VAL A C 1
ATOM 743 O O . VAL A 1 96 ? 11.959 -13.016 -15.709 1.00 87.25 96 VAL A O 1
ATOM 746 N N . MET A 1 97 ? 11.531 -11.753 -17.515 1.00 82.31 97 MET A N 1
ATOM 747 C CA . MET A 1 97 ? 10.781 -12.740 -18.277 1.00 82.31 97 MET A CA 1
ATOM 748 C C . MET A 1 97 ? 11.601 -13.157 -19.505 1.00 82.31 97 MET A C 1
ATOM 750 O O . MET A 1 97 ? 11.786 -12.344 -20.420 1.00 82.31 97 MET A O 1
ATOM 754 N N . PRO A 1 98 ? 12.076 -14.415 -19.574 1.00 76.38 98 PRO A N 1
ATOM 755 C CA . PRO A 1 98 ? 12.847 -14.901 -20.714 1.00 76.38 98 PRO A CA 1
ATOM 756 C C . PRO A 1 98 ? 12.133 -14.640 -22.046 1.00 76.38 98 PRO A C 1
ATOM 758 O O . PRO A 1 98 ? 10.952 -14.955 -22.206 1.00 76.38 98 PRO A O 1
ATOM 761 N N . GLY A 1 99 ? 12.838 -14.014 -22.992 1.00 73.88 99 GLY A N 1
ATOM 762 C CA . GLY A 1 99 ? 12.312 -13.663 -24.318 1.00 73.88 99 GLY A CA 1
ATOM 763 C C . GLY A 1 99 ? 11.252 -12.550 -24.353 1.00 73.88 99 GLY A C 1
ATOM 764 O O . GLY A 1 99 ? 10.789 -12.211 -25.438 1.00 73.88 99 GLY A O 1
ATOM 765 N N . LYS A 1 100 ? 10.865 -11.977 -23.203 1.00 74.31 100 LYS A N 1
ATOM 766 C CA . LYS A 1 100 ? 9.859 -10.901 -23.095 1.00 74.31 100 LYS A CA 1
ATOM 767 C C . LYS A 1 100 ? 10.369 -9.636 -22.397 1.00 74.31 100 LYS A C 1
ATOM 769 O O . LYS A 1 100 ? 9.661 -8.638 -22.377 1.00 74.31 100 LYS A O 1
ATOM 774 N N . GLY A 1 101 ? 11.587 -9.665 -21.855 1.00 82.44 101 GLY A N 1
ATOM 775 C CA . GLY A 1 101 ? 12.223 -8.523 -21.199 1.00 82.44 101 GLY A CA 1
ATOM 776 C C . GLY A 1 101 ? 12.103 -8.592 -19.683 1.00 82.44 101 GLY A C 1
ATOM 777 O O . GLY A 1 101 ? 12.365 -9.636 -19.091 1.00 82.44 101 GLY A O 1
ATOM 778 N N . ALA A 1 102 ? 11.730 -7.492 -19.041 1.00 87.06 102 ALA A N 1
ATOM 779 C CA . ALA A 1 102 ? 11.442 -7.464 -17.612 1.00 87.06 102 ALA A CA 1
ATOM 780 C C . ALA A 1 102 ? 10.188 -6.639 -17.350 1.00 87.06 102 ALA A C 1
ATOM 782 O O . ALA A 1 102 ? 9.778 -5.877 -18.212 1.00 87.06 102 ALA A O 1
ATOM 783 N N . GLU A 1 103 ? 9.591 -6.799 -16.179 1.00 88.88 103 GLU A N 1
ATOM 784 C CA . GLU A 1 103 ? 8.418 -6.042 -15.756 1.00 88.88 103 GLU A CA 1
ATOM 785 C C . GLU A 1 103 ? 8.514 -5.745 -14.259 1.00 88.88 103 GLU A C 1
ATOM 787 O O . GLU A 1 103 ? 8.988 -6.574 -13.475 1.00 88.88 103 GLU A O 1
ATOM 792 N N . LEU A 1 104 ? 8.073 -4.554 -13.847 1.00 91.44 104 LEU A N 1
ATOM 793 C CA . LEU A 1 104 ? 7.907 -4.263 -12.430 1.00 91.44 104 LEU A CA 1
ATOM 794 C C . LEU A 1 104 ? 6.632 -4.951 -11.938 1.00 91.44 104 LEU A C 1
ATOM 796 O O . LEU A 1 104 ? 5.550 -4.654 -12.423 1.00 91.44 104 LEU A O 1
ATOM 800 N N . VAL A 1 105 ? 6.751 -5.818 -10.938 1.00 93.81 105 VAL A N 1
ATOM 801 C CA . VAL A 1 105 ? 5.617 -6.543 -10.347 1.00 93.81 105 VAL A CA 1
ATOM 802 C C . VAL A 1 105 ? 5.596 -6.364 -8.826 1.00 93.81 105 VAL A C 1
ATOM 804 O O . VAL A 1 105 ? 6.622 -5.985 -8.243 1.00 93.81 105 VAL A O 1
ATOM 807 N N . PRO A 1 106 ? 4.464 -6.619 -8.140 1.00 95.50 106 PRO A N 1
ATOM 808 C CA . PRO A 1 106 ? 4.445 -6.673 -6.681 1.00 95.50 106 PRO A CA 1
ATOM 809 C C . PRO A 1 106 ? 5.441 -7.726 -6.192 1.00 95.50 106 PRO A C 1
ATOM 811 O O . PRO A 1 106 ? 5.454 -8.850 -6.688 1.00 95.50 106 PRO A O 1
ATOM 814 N N . GLY A 1 107 ? 6.281 -7.367 -5.223 1.00 92.75 107 GLY A N 1
ATOM 815 C CA . GLY A 1 107 ? 7.295 -8.286 -4.702 1.00 92.75 107 GLY A CA 1
ATOM 816 C C . GLY A 1 107 ? 6.745 -9.391 -3.804 1.00 92.75 107 GLY A C 1
ATOM 817 O O . GLY A 1 107 ? 7.400 -10.406 -3.611 1.00 92.75 107 GLY A O 1
ATOM 818 N N . LEU A 1 108 ? 5.553 -9.193 -3.242 1.00 95.44 108 LEU A N 1
ATOM 819 C CA . LEU A 1 108 ? 4.886 -10.071 -2.286 1.00 95.44 108 LEU A CA 1
ATOM 820 C C . LEU A 1 108 ? 5.886 -10.591 -1.237 1.00 95.44 108 LEU A C 1
ATOM 822 O O . LEU A 1 108 ? 6.574 -9.781 -0.608 1.00 95.44 108 LEU A O 1
ATOM 826 N N . GLY A 1 109 ? 5.976 -11.911 -1.058 1.00 92.62 109 GLY A N 1
ATOM 827 C CA . GLY A 1 109 ? 6.918 -12.566 -0.146 1.00 92.62 109 GLY A CA 1
ATOM 828 C C . GLY A 1 109 ? 8.341 -12.733 -0.683 1.00 92.62 109 GLY A C 1
ATOM 829 O O . GLY A 1 109 ? 9.205 -13.171 0.068 1.00 92.62 109 GLY A O 1
ATOM 830 N N . GLU A 1 110 ? 8.609 -12.368 -1.939 1.00 91.44 110 GLU A N 1
ATOM 831 C CA . GLU A 1 110 ? 9.926 -12.484 -2.593 1.00 91.44 110 G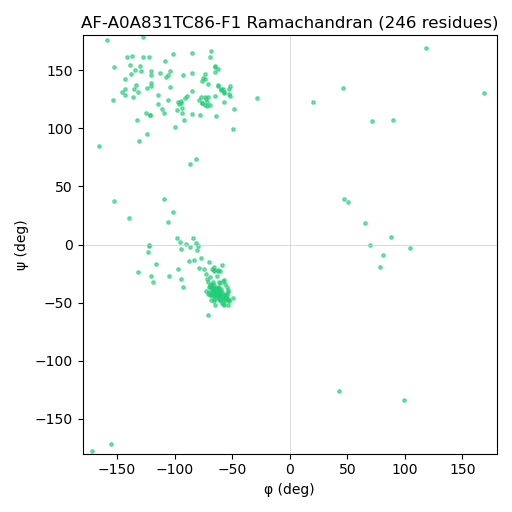LU A CA 1
ATOM 832 C C . GLU A 1 110 ? 10.845 -11.284 -2.291 1.00 91.44 110 GLU A C 1
ATOM 834 O O . GLU A 1 110 ? 11.931 -11.148 -2.847 1.00 91.44 110 GLU A O 1
ATOM 839 N N . LYS A 1 111 ? 10.416 -10.374 -1.412 1.00 90.44 111 LYS A N 1
ATOM 840 C CA . LYS A 1 111 ? 11.201 -9.211 -0.987 1.00 90.44 111 LYS A CA 1
ATOM 841 C C . LYS A 1 111 ? 12.233 -9.637 0.059 1.00 90.44 111 LYS A C 1
ATOM 843 O O . LYS A 1 111 ? 11.855 -10.119 1.125 1.00 90.44 111 LYS A O 1
ATOM 848 N N . ASP A 1 112 ? 13.510 -9.352 -0.205 1.00 86.12 112 ASP A N 1
ATOM 849 C CA . ASP A 1 112 ? 14.621 -9.622 0.729 1.00 86.12 112 ASP A CA 1
ATOM 850 C C . ASP A 1 112 ? 14.474 -8.883 2.067 1.00 86.12 112 ASP A C 1
ATOM 852 O O . ASP A 1 112 ? 14.888 -9.366 3.119 1.00 86.12 112 ASP A O 1
ATOM 856 N N . TYR A 1 113 ? 13.887 -7.685 2.033 1.00 91.62 113 TYR A N 1
ATOM 857 C CA . TYR A 1 113 ? 13.635 -6.888 3.227 1.00 91.62 113 TYR A CA 1
ATOM 858 C C . TYR A 1 113 ? 12.209 -7.105 3.722 1.00 91.62 113 TYR A C 1
ATOM 860 O O . TYR A 1 113 ? 11.256 -6.782 3.011 1.00 91.62 113 TYR A O 1
ATOM 868 N N . GLN A 1 114 ? 12.071 -7.582 4.958 1.00 95.12 114 GLN A N 1
ATOM 869 C CA . GLN A 1 114 ? 10.796 -7.747 5.653 1.00 95.12 114 GLN A CA 1
ATOM 870 C C . GLN A 1 114 ? 10.986 -7.413 7.132 1.00 95.12 114 GLN A C 1
ATOM 872 O O . GLN A 1 114 ? 11.901 -7.923 7.776 1.00 95.12 114 GLN A O 1
ATOM 877 N N . THR A 1 115 ? 10.147 -6.538 7.681 1.00 97.12 115 THR A N 1
ATOM 878 C CA . THR A 1 115 ? 10.216 -6.162 9.097 1.00 97.12 115 THR A CA 1
ATOM 879 C C . THR A 1 115 ? 8.854 -5.730 9.627 1.00 97.12 115 THR A C 1
ATOM 881 O O . THR A 1 115 ? 8.020 -5.229 8.874 1.00 97.12 115 THR A O 1
ATOM 884 N N . MET A 1 116 ? 8.629 -5.892 10.928 1.00 98.06 116 MET A N 1
ATOM 885 C CA . MET A 1 116 ? 7.416 -5.417 11.591 1.00 98.06 116 MET A CA 1
ATOM 886 C C . MET A 1 116 ? 7.620 -3.982 12.079 1.00 98.06 116 MET A C 1
ATOM 888 O O . MET A 1 116 ? 8.583 -3.681 12.783 1.00 98.06 116 MET A O 1
ATOM 892 N N . VAL A 1 117 ? 6.707 -3.082 11.720 1.00 97.94 117 VAL A N 1
ATOM 893 C CA . VAL A 1 117 ? 6.748 -1.665 12.114 1.00 97.94 117 VAL A CA 1
ATOM 894 C C . VAL A 1 117 ? 5.408 -1.225 12.695 1.00 97.94 117 VAL A C 1
ATOM 896 O O . VAL A 1 117 ? 4.365 -1.766 12.344 1.00 97.94 117 VAL A O 1
ATOM 899 N N . GLY A 1 118 ? 5.402 -0.217 13.567 1.00 98.25 118 GLY A N 1
ATOM 900 C CA . GLY A 1 118 ? 4.147 0.345 14.081 1.00 98.25 118 GLY A CA 1
ATOM 901 C C . GLY A 1 118 ? 3.281 0.958 12.971 1.00 98.25 118 GLY A C 1
ATOM 902 O O . GLY A 1 118 ? 3.809 1.477 11.984 1.00 98.25 118 GLY A O 1
ATOM 903 N N . VAL A 1 119 ? 1.954 0.960 13.156 1.00 98.12 119 VAL A N 1
ATOM 904 C CA . VAL A 1 119 ? 0.968 1.421 12.151 1.00 98.12 119 VAL A CA 1
ATOM 905 C C . VAL A 1 119 ? 1.308 2.795 11.562 1.00 98.12 119 VAL A C 1
ATOM 907 O O . VAL A 1 119 ? 1.272 2.975 10.347 1.00 98.12 119 VAL A O 1
ATOM 910 N N . GLN A 1 120 ? 1.676 3.773 12.398 1.00 97.06 120 GLN A N 1
ATOM 911 C CA . GLN A 1 120 ? 2.009 5.121 11.918 1.00 97.06 120 GLN A CA 1
ATOM 912 C C . GLN A 1 120 ? 3.297 5.155 11.094 1.00 97.06 120 GLN A C 1
ATOM 914 O O . GLN A 1 120 ? 3.361 5.881 10.103 1.00 97.06 120 GLN A O 1
ATOM 919 N N . LYS A 1 121 ? 4.302 4.354 11.461 1.00 97.06 121 LYS A N 1
ATOM 920 C CA . LYS A 1 121 ? 5.528 4.230 10.669 1.00 97.06 121 LYS A CA 1
ATOM 921 C C . LYS A 1 121 ? 5.219 3.591 9.319 1.00 97.06 121 LYS A C 1
ATOM 923 O O . LYS A 1 121 ? 5.570 4.164 8.298 1.00 97.06 121 LYS A O 1
ATOM 928 N N . TRP A 1 122 ? 4.479 2.479 9.303 1.00 98.00 122 TRP A N 1
ATOM 929 C CA . TRP A 1 122 ? 4.037 1.824 8.066 1.00 98.00 122 TRP A CA 1
ATOM 930 C C . TRP A 1 122 ? 3.319 2.800 7.123 1.00 98.00 122 TRP A C 1
ATOM 932 O O . TRP A 1 122 ? 3.655 2.907 5.943 1.00 98.00 122 TRP A O 1
ATOM 942 N N . TRP A 1 123 ? 2.361 3.551 7.675 1.00 97.88 123 TRP A N 1
ATOM 943 C CA . TRP A 1 123 ? 1.486 4.453 6.934 1.00 97.88 123 TRP A CA 1
ATOM 944 C C . TRP A 1 123 ? 2.217 5.649 6.321 1.00 97.88 123 TRP A C 1
ATOM 946 O O . TRP A 1 123 ? 1.937 6.027 5.183 1.00 97.88 123 TRP A O 1
ATOM 956 N N . ASN A 1 124 ? 3.166 6.233 7.055 1.00 96.75 124 ASN A N 1
ATOM 957 C CA . ASN A 1 124 ? 3.901 7.420 6.614 1.00 96.75 124 ASN A CA 1
ATOM 958 C C . ASN A 1 124 ? 5.234 7.095 5.919 1.00 96.75 124 ASN A C 1
ATOM 960 O O . ASN A 1 124 ? 5.878 8.016 5.427 1.00 96.75 124 ASN A O 1
ATOM 964 N N . GLN A 1 125 ? 5.644 5.825 5.846 1.00 95.75 125 GLN A N 1
ATOM 965 C CA . GLN A 1 125 ? 6.899 5.441 5.200 1.00 95.75 125 GLN A CA 1
ATOM 966 C C . GLN A 1 125 ? 6.905 5.854 3.721 1.00 95.75 125 GLN A C 1
ATOM 968 O O . GLN A 1 125 ? 5.936 5.614 2.988 1.00 95.75 125 GLN A O 1
ATOM 973 N N . ILE A 1 126 ? 8.020 6.450 3.290 1.00 95.19 126 ILE A N 1
ATOM 974 C CA . ILE A 1 126 ? 8.289 6.793 1.892 1.00 95.19 126 ILE A CA 1
ATOM 975 C C . ILE A 1 126 ? 8.573 5.503 1.124 1.00 95.19 126 ILE A C 1
ATOM 977 O O . ILE A 1 126 ? 9.483 4.747 1.455 1.00 95.19 126 ILE A O 1
ATOM 981 N N . VAL A 1 127 ? 7.785 5.258 0.083 1.00 95.00 127 VAL A N 1
ATOM 982 C CA . VAL A 1 127 ? 7.843 4.037 -0.732 1.00 95.00 127 VAL A CA 1
ATOM 983 C C . VAL A 1 127 ? 8.244 4.308 -2.176 1.00 95.00 127 VAL A C 1
ATOM 985 O O . VAL A 1 127 ? 8.685 3.390 -2.863 1.00 95.00 127 VAL A O 1
ATOM 988 N N . TRP A 1 128 ? 8.149 5.562 -2.615 1.00 93.31 128 TRP A N 1
ATOM 989 C CA . TRP A 1 128 ? 8.663 6.012 -3.900 1.00 93.31 128 TRP A CA 1
ATOM 990 C C . TRP A 1 128 ? 9.444 7.308 -3.744 1.00 93.31 128 TRP A C 1
ATOM 992 O O . TRP A 1 128 ? 9.006 8.232 -3.058 1.00 93.31 128 TRP A O 1
ATOM 1002 N N . VAL A 1 129 ? 10.578 7.373 -4.433 1.00 91.69 129 VAL A N 1
ATOM 1003 C CA . VAL A 1 129 ? 11.302 8.612 -4.731 1.00 91.69 129 VAL A CA 1
ATOM 1004 C C . VAL A 1 129 ? 11.463 8.630 -6.243 1.00 91.69 129 VAL A C 1
ATOM 1006 O O . VAL A 1 129 ? 12.119 7.738 -6.783 1.00 91.69 129 VAL A O 1
ATOM 1009 N N . LEU A 1 130 ? 10.806 9.572 -6.917 1.00 87.94 130 LEU A N 1
ATOM 1010 C CA . LEU A 1 130 ? 10.882 9.717 -8.378 1.00 87.94 130 LEU A CA 1
ATOM 1011 C C . LEU A 1 130 ? 11.979 10.706 -8.772 1.00 87.94 130 LEU A C 1
ATOM 1013 O O . LEU A 1 130 ? 12.692 10.499 -9.749 1.00 87.94 130 LEU A O 1
ATOM 1017 N N . ASP A 1 131 ? 12.139 11.747 -7.960 1.00 85.31 131 ASP A N 1
ATOM 1018 C CA . ASP A 1 131 ? 13.190 12.746 -8.064 1.00 85.31 131 ASP A CA 1
ATOM 1019 C C . ASP A 1 131 ? 13.439 13.383 -6.678 1.00 85.31 131 ASP A C 1
ATOM 1021 O O . ASP A 1 131 ? 12.925 12.922 -5.655 1.00 85.31 131 ASP A O 1
ATOM 1025 N N . ARG A 1 132 ? 14.252 14.445 -6.615 1.00 81.81 132 ARG A N 1
ATOM 1026 C CA . ARG A 1 132 ? 14.625 15.111 -5.352 1.00 81.81 132 ARG A CA 1
ATOM 1027 C C . ARG A 1 132 ? 13.440 15.743 -4.604 1.00 81.81 132 ARG A C 1
ATOM 1029 O O . ARG A 1 132 ? 13.512 15.897 -3.385 1.00 81.81 132 ARG A O 1
ATOM 1036 N N . GLN A 1 133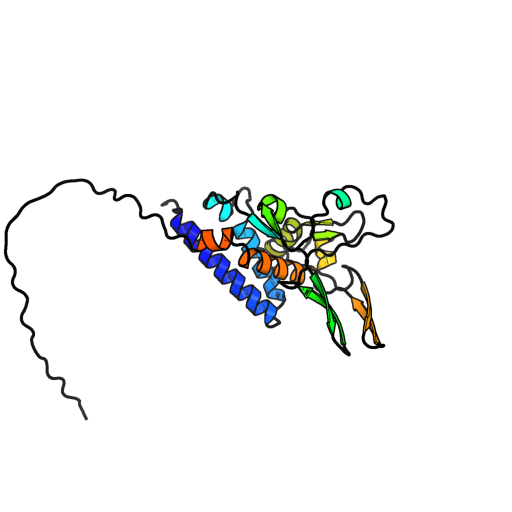 ? 12.395 16.133 -5.322 1.00 82.62 133 GLN A N 1
ATOM 1037 C CA . GLN A 1 133 ? 11.221 16.856 -4.828 1.00 82.62 133 GLN A CA 1
ATOM 1038 C C . GLN A 1 133 ? 10.002 15.931 -4.716 1.00 82.62 133 GLN A C 1
ATOM 1040 O O . GLN A 1 133 ? 9.153 16.135 -3.850 1.00 82.62 133 GLN A O 1
ATOM 1045 N N . THR A 1 134 ? 9.954 14.875 -5.527 1.00 88.00 134 THR A N 1
ATOM 1046 C CA . THR A 1 134 ? 8.808 13.974 -5.628 1.00 88.00 134 THR A CA 1
ATOM 1047 C C . THR A 1 134 ? 9.018 12.699 -4.814 1.00 88.00 134 THR A C 1
ATOM 1049 O O . THR A 1 134 ? 9.688 11.752 -5.243 1.00 88.00 134 THR A O 1
ATOM 1052 N N . LYS A 1 135 ? 8.395 12.661 -3.631 1.00 91.00 135 LYS A N 1
ATOM 1053 C CA . LYS A 1 135 ? 8.388 11.512 -2.714 1.00 91.00 135 LYS A CA 1
ATOM 1054 C C . LYS A 1 135 ? 6.951 11.115 -2.412 1.00 91.00 135 LYS A C 1
ATOM 1056 O O . LYS A 1 135 ? 6.128 11.974 -2.102 1.00 91.00 135 LYS A O 1
ATOM 1061 N N . LEU A 1 136 ? 6.653 9.819 -2.447 1.00 94.00 136 LEU A N 1
ATOM 1062 C CA . LEU A 1 136 ? 5.329 9.311 -2.095 1.00 94.00 136 LEU A CA 1
ATOM 1063 C C . LEU A 1 136 ? 5.395 8.333 -0.932 1.00 94.00 136 LEU A C 1
ATOM 1065 O O . LEU A 1 136 ? 6.268 7.465 -0.865 1.00 94.00 136 LEU A O 1
ATOM 1069 N N . THR A 1 137 ? 4.422 8.467 -0.037 1.00 96.50 137 THR A N 1
ATOM 1070 C CA . THR A 1 137 ? 4.217 7.577 1.105 1.00 96.50 137 THR A CA 1
ATOM 1071 C C . THR A 1 137 ? 3.088 6.597 0.811 1.00 96.50 137 THR A C 1
ATOM 1073 O O . THR A 1 137 ? 2.271 6.828 -0.085 1.00 96.50 137 THR A O 1
ATOM 1076 N N . ARG A 1 138 ? 2.979 5.517 1.597 1.00 97.88 138 ARG A N 1
ATOM 1077 C CA . ARG A 1 138 ? 1.804 4.625 1.520 1.00 97.88 138 ARG A CA 1
ATOM 1078 C C . ARG A 1 138 ? 0.504 5.413 1.691 1.00 97.88 138 ARG A C 1
ATOM 1080 O O . ARG A 1 138 ? -0.425 5.246 0.904 1.00 97.88 138 ARG A O 1
ATOM 1087 N N . LYS A 1 139 ? 0.477 6.335 2.661 1.00 97.56 139 LYS A N 1
ATOM 1088 C CA . LYS A 1 139 ? -0.642 7.247 2.917 1.00 97.56 139 LYS A CA 1
ATOM 1089 C C . LYS A 1 139 ? -1.060 8.040 1.683 1.00 97.56 139 LYS A C 1
ATOM 1091 O O . LYS A 1 139 ? -2.248 8.057 1.370 1.00 97.56 139 LYS A O 1
ATOM 1096 N N . SER A 1 140 ? -0.132 8.716 1.000 1.00 96.38 140 SER A N 1
ATOM 1097 C CA . SER A 1 140 ? -0.500 9.568 -0.141 1.00 96.38 140 SER A CA 1
ATOM 1098 C C . SER A 1 140 ? -1.046 8.751 -1.313 1.00 96.38 140 SER A C 1
ATOM 1100 O O . SER A 1 140 ? -2.032 9.160 -1.927 1.00 96.38 140 SER A O 1
ATOM 1102 N N . ILE A 1 141 ? -0.472 7.570 -1.567 1.00 96.88 141 ILE A N 1
ATOM 1103 C CA . ILE A 1 141 ? -0.933 6.651 -2.616 1.00 96.88 141 ILE A CA 1
ATOM 1104 C C . ILE A 1 141 ? -2.335 6.128 -2.292 1.00 96.88 141 ILE A C 1
ATOM 1106 O O . ILE A 1 141 ? -3.244 6.252 -3.108 1.00 96.88 141 ILE A O 1
ATOM 1110 N N . VAL A 1 142 ? -2.537 5.594 -1.085 1.00 97.62 142 VAL A N 1
ATOM 1111 C CA . VAL A 1 142 ? -3.821 5.004 -0.684 1.00 97.62 142 VAL A CA 1
ATOM 1112 C C . VAL A 1 142 ? -4.932 6.046 -0.633 1.00 97.62 142 VAL A C 1
ATOM 1114 O O . VAL A 1 142 ? -6.030 5.774 -1.107 1.00 97.62 142 VAL A O 1
ATOM 1117 N N . LEU A 1 143 ? -4.683 7.237 -0.077 1.00 95.50 143 LEU A N 1
ATOM 1118 C CA . LEU A 1 143 ? -5.723 8.265 0.011 1.00 95.50 143 LEU A CA 1
ATOM 1119 C C . LEU A 1 143 ? -6.108 8.822 -1.354 1.00 95.50 143 LEU A C 1
ATOM 1121 O O . LEU A 1 143 ? -7.286 9.097 -1.564 1.00 95.50 143 LEU A O 1
ATOM 1125 N N . THR A 1 144 ? -5.155 8.973 -2.271 1.00 94.38 144 THR A N 1
ATOM 1126 C CA . THR A 1 144 ? -5.472 9.433 -3.627 1.00 94.38 144 THR A CA 1
ATOM 1127 C C . THR A 1 144 ? -6.264 8.366 -4.377 1.00 94.38 144 THR A C 1
ATOM 1129 O O . THR A 1 144 ? -7.350 8.666 -4.862 1.00 94.38 144 THR A O 1
ATOM 1132 N N . ALA A 1 145 ? -5.819 7.106 -4.340 1.00 94.69 145 ALA A N 1
ATOM 1133 C CA . ALA A 1 145 ? -6.537 5.989 -4.955 1.00 94.69 145 ALA A CA 1
ATOM 1134 C C . ALA A 1 145 ? -7.973 5.848 -4.416 1.00 94.69 145 ALA A C 1
ATOM 1136 O O . ALA A 1 145 ? -8.954 5.844 -5.158 1.00 94.69 145 ALA A O 1
ATOM 1137 N N . ALA A 1 146 ? -8.110 5.790 -3.088 1.00 93.62 146 ALA A N 1
ATOM 1138 C CA . ALA A 1 146 ? -9.391 5.551 -2.440 1.00 93.62 146 ALA A CA 1
ATOM 1139 C C . ALA A 1 146 ? -10.359 6.733 -2.580 1.00 93.62 146 ALA A C 1
ATOM 1141 O O . ALA A 1 146 ? -11.562 6.519 -2.685 1.00 93.62 146 ALA A O 1
ATOM 1142 N N . ASN A 1 147 ? -9.874 7.975 -2.542 1.00 89.12 147 ASN A N 1
ATOM 1143 C CA . ASN A 1 147 ? -10.760 9.139 -2.527 1.00 89.12 147 ASN A CA 1
ATOM 1144 C C . ASN A 1 147 ? -10.976 9.764 -3.905 1.00 89.12 147 ASN A C 1
ATOM 1146 O O . ASN A 1 147 ? -11.944 10.496 -4.036 1.00 89.12 147 ASN A O 1
ATOM 1150 N N . LYS A 1 148 ? -10.088 9.544 -4.880 1.00 86.69 148 LYS A N 1
ATOM 1151 C CA . LYS A 1 148 ? -10.076 10.330 -6.123 1.00 86.69 148 LYS A CA 1
ATOM 1152 C C . LYS A 1 148 ? -9.990 9.512 -7.405 1.00 86.69 148 LYS A C 1
ATOM 1154 O O . LYS A 1 148 ? -10.414 10.009 -8.439 1.00 86.69 148 LYS A O 1
ATOM 1159 N N . ASP A 1 149 ? -9.459 8.294 -7.341 1.00 86.69 149 ASP A N 1
ATOM 1160 C CA . ASP A 1 149 ? -9.186 7.458 -8.517 1.00 86.69 149 ASP A CA 1
ATOM 1161 C C . ASP A 1 149 ? -10.142 6.256 -8.606 1.00 86.69 149 ASP A C 1
ATOM 1163 O O . ASP A 1 149 ? -9.756 5.128 -8.892 1.00 86.69 149 ASP A O 1
ATOM 1167 N N . GLY A 1 150 ? -11.417 6.468 -8.262 1.00 82.62 150 GLY A N 1
ATOM 1168 C CA . GLY A 1 150 ? -12.464 5.455 -8.428 1.00 82.62 150 GLY A CA 1
ATOM 1169 C C . GLY A 1 150 ? -12.656 4.488 -7.262 1.00 82.62 150 GLY A C 1
ATOM 1170 O O . GLY A 1 150 ? -13.474 3.577 -7.369 1.00 82.62 150 GLY A O 1
ATOM 1171 N N . GLY A 1 151 ? -11.976 4.684 -6.127 1.00 79.19 151 GLY A N 1
ATOM 1172 C CA . GLY A 1 151 ? -12.185 3.850 -4.937 1.00 79.19 151 GLY A CA 1
ATOM 1173 C C . GLY A 1 151 ? -13.531 4.086 -4.250 1.00 79.19 151 GLY A C 1
ATOM 1174 O O . GLY A 1 151 ? -14.339 3.169 -4.107 1.00 79.19 151 GLY A O 1
ATOM 1175 N N . ALA A 1 152 ? -13.761 5.312 -3.793 1.00 70.69 152 ALA A N 1
ATOM 1176 C CA . ALA A 1 152 ? -15.015 5.772 -3.200 1.00 70.69 152 ALA A CA 1
ATOM 1177 C C . ALA A 1 152 ? -15.629 6.922 -4.008 1.00 70.69 152 ALA A C 1
ATOM 1179 O O . ALA A 1 152 ? -16.850 7.036 -4.082 1.00 70.69 152 ALA A O 1
ATOM 1180 N N . HIS A 1 153 ? -14.780 7.746 -4.625 1.00 76.62 153 HIS A N 1
ATOM 1181 C CA . HIS A 1 153 ? -15.160 8.823 -5.530 1.00 76.62 153 HIS A CA 1
ATOM 1182 C C . HIS A 1 153 ? -14.161 8.903 -6.692 1.00 76.62 153 HIS A C 1
ATOM 1184 O O . HIS A 1 153 ? -13.048 8.375 -6.609 1.00 76.62 153 HIS A O 1
ATOM 1190 N N . VAL A 1 154 ? -14.585 9.556 -7.772 1.00 74.44 154 VAL A N 1
ATOM 1191 C CA . VAL A 1 154 ? -13.733 9.952 -8.896 1.00 74.44 154 VAL A CA 1
ATOM 1192 C C . VAL A 1 154 ? -13.700 11.475 -8.908 1.00 74.44 154 VAL A C 1
ATOM 1194 O O . VAL A 1 154 ? -14.756 12.097 -9.028 1.00 74.44 154 VAL A O 1
ATOM 1197 N N . ASP A 1 155 ? -12.512 12.061 -8.788 1.00 74.25 155 ASP A N 1
ATOM 1198 C CA . ASP A 1 155 ? -12.300 13.509 -8.854 1.00 74.25 155 ASP A CA 1
ATOM 1199 C C . ASP A 1 155 ? -11.506 13.873 -10.115 1.00 74.25 155 ASP A C 1
ATOM 1201 O O . ASP A 1 155 ? -10.614 13.141 -10.532 1.00 74.25 155 ASP A O 1
ATOM 1205 N N . LEU A 1 156 ? -11.764 15.054 -10.689 1.00 65.50 156 LEU A N 1
ATOM 1206 C CA . LEU A 1 156 ? -11.035 15.549 -11.871 1.00 65.50 156 LEU A CA 1
ATOM 1207 C C . LEU A 1 156 ? -9.546 15.841 -11.606 1.00 65.50 156 LEU A C 1
ATOM 1209 O O . LEU A 1 156 ? -8.778 15.965 -12.554 1.00 65.50 156 LEU A O 1
ATOM 1213 N N . ALA A 1 157 ? -9.150 16.008 -10.341 1.00 72.19 157 ALA A N 1
ATOM 1214 C CA . ALA A 1 157 ? -7.802 16.416 -9.954 1.00 72.19 157 ALA A CA 1
ATOM 1215 C C . ALA A 1 157 ? -7.166 15.406 -8.988 1.00 72.19 157 ALA A C 1
ATOM 1217 O O . ALA A 1 157 ? -7.333 15.484 -7.757 1.00 72.19 157 ALA A O 1
ATOM 1218 N N . LEU A 1 158 ? -6.392 14.482 -9.556 1.00 79.06 158 LEU A N 1
ATOM 1219 C CA . LEU A 1 158 ? -5.426 13.668 -8.823 1.00 79.06 158 LEU A CA 1
ATOM 1220 C C . LEU A 1 158 ? -4.255 14.555 -8.355 1.00 79.06 158 LEU A C 1
ATOM 1222 O O . LEU A 1 158 ? -4.085 15.684 -8.815 1.00 79.06 158 LEU A O 1
ATOM 1226 N N . THR A 1 159 ? -3.470 14.102 -7.372 1.00 80.06 159 THR A N 1
ATOM 1227 C CA . THR A 1 159 ? -2.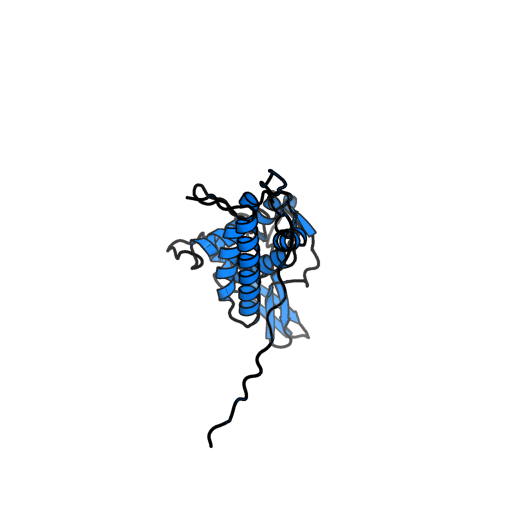241 14.839 -7.029 1.00 80.06 159 THR A CA 1
ATOM 1228 C C . THR A 1 159 ? -1.184 14.568 -8.091 1.00 80.06 159 THR A C 1
ATOM 1230 O O . THR A 1 159 ? -1.076 13.442 -8.582 1.00 80.06 159 THR A O 1
ATOM 1233 N N . ARG A 1 160 ? -0.374 15.577 -8.422 1.00 82.62 160 ARG A N 1
ATOM 1234 C CA . ARG A 1 160 ? 0.639 15.474 -9.480 1.00 82.62 160 ARG A CA 1
ATOM 1235 C C . ARG A 1 160 ? 1.579 14.285 -9.274 1.00 82.62 160 ARG A C 1
ATOM 1237 O O . ARG A 1 160 ? 1.952 13.608 -10.222 1.00 82.62 160 ARG A O 1
ATOM 1244 N N . GLU A 1 161 ? 1.957 14.018 -8.033 1.00 85.19 161 GLU A N 1
ATOM 1245 C CA . GLU A 1 161 ? 2.876 12.940 -7.680 1.00 85.19 161 GLU A CA 1
ATOM 1246 C C . GLU A 1 161 ? 2.233 11.563 -7.875 1.00 85.19 161 GLU A C 1
ATOM 1248 O O . GLU A 1 161 ? 2.909 10.623 -8.284 1.00 85.19 161 GLU A O 1
ATOM 1253 N N . TYR A 1 162 ? 0.934 11.430 -7.583 1.00 86.94 162 TYR A N 1
ATOM 1254 C CA . TYR A 1 162 ? 0.200 10.182 -7.791 1.00 86.94 162 TYR A CA 1
ATOM 1255 C C . TYR A 1 162 ? 0.008 9.905 -9.279 1.00 86.94 162 TYR A C 1
ATOM 1257 O O . TYR A 1 162 ? 0.211 8.777 -9.722 1.00 86.94 162 TYR A O 1
ATOM 1265 N N . GLU A 1 163 ? -0.302 10.945 -10.055 1.00 85.81 163 GLU A N 1
ATOM 1266 C CA . GLU A 1 163 ? -0.412 10.852 -11.509 1.00 85.81 163 GLU A CA 1
ATOM 1267 C C . GLU A 1 163 ? 0.855 10.261 -12.137 1.00 85.81 163 GLU A C 1
ATOM 1269 O O . GLU A 1 163 ? 0.764 9.393 -13.003 1.00 85.81 163 GLU A O 1
ATOM 1274 N N . LEU A 1 164 ? 2.039 10.650 -11.649 1.00 86.06 164 LEU A N 1
ATOM 1275 C CA . LEU A 1 164 ? 3.317 10.096 -12.109 1.00 86.06 164 LEU A CA 1
ATOM 1276 C C . LEU A 1 164 ? 3.470 8.590 -11.838 1.00 86.06 164 LEU A C 1
ATOM 1278 O O . LEU A 1 164 ? 4.243 7.930 -12.522 1.00 86.06 164 LEU A O 1
ATOM 1282 N N . LEU A 1 165 ? 2.747 8.026 -10.867 1.00 86.94 165 LEU A N 1
ATOM 1283 C CA . LEU A 1 165 ? 2.686 6.575 -10.661 1.00 86.94 165 LEU A CA 1
ATOM 1284 C C . LEU A 1 165 ? 1.589 5.893 -11.496 1.00 86.94 165 LEU A C 1
ATOM 1286 O O . LEU A 1 165 ? 1.577 4.660 -11.578 1.00 86.94 165 LEU A O 1
ATOM 1290 N N . SER A 1 166 ? 0.654 6.663 -12.059 1.00 82.94 166 SER A N 1
ATOM 1291 C CA . SER A 1 166 ? -0.460 6.172 -12.882 1.00 82.94 166 SER A CA 1
ATOM 1292 C C . SER A 1 166 ? -0.189 6.180 -14.379 1.00 82.94 166 SER A C 1
ATOM 1294 O O . SER A 1 166 ? -0.689 5.309 -15.081 1.00 82.94 166 SER A O 1
ATOM 1296 N N . PHE A 1 167 ? 0.645 7.106 -14.851 1.00 82.56 167 PHE A N 1
ATOM 1297 C CA . PHE A 1 167 ? 1.053 7.167 -16.247 1.00 82.56 167 PHE A CA 1
ATOM 1298 C C . PHE A 1 167 ? 2.243 6.249 -16.518 1.00 82.56 167 PHE A C 1
ATOM 1300 O O . PHE A 1 167 ? 3.254 6.291 -15.811 1.00 82.56 167 PHE A O 1
ATOM 1307 N N . ASP A 1 168 ? 2.133 5.455 -17.578 1.00 80.25 168 ASP A N 1
ATOM 1308 C CA . ASP A 1 168 ? 3.212 4.590 -18.042 1.00 80.25 168 ASP A CA 1
ATOM 1309 C C . ASP A 1 168 ? 4.471 5.409 -18.365 1.00 80.25 168 ASP A C 1
ATOM 1311 O O . ASP A 1 168 ? 4.409 6.506 -18.926 1.00 80.25 168 ASP A O 1
ATOM 1315 N N . GLY A 1 169 ? 5.617 4.917 -17.892 1.00 77.75 169 GLY A N 1
ATOM 1316 C CA . GLY A 1 169 ? 6.925 5.549 -18.075 1.00 77.75 169 GLY A CA 1
ATOM 1317 C C . GLY A 1 169 ? 7.206 6.734 -17.148 1.00 77.75 169 GLY A C 1
ATOM 1318 O O . GLY A 1 169 ? 8.374 7.045 -16.903 1.00 77.75 169 GLY A O 1
ATOM 1319 N N . ALA A 1 170 ? 6.185 7.352 -16.545 1.00 81.00 170 ALA A N 1
ATOM 1320 C CA . ALA A 1 170 ? 6.361 8.507 -15.661 1.00 81.00 170 ALA A CA 1
ATOM 1321 C C . ALA A 1 170 ? 7.051 8.150 -14.330 1.00 81.00 170 ALA A C 1
ATOM 1323 O O . ALA A 1 170 ? 7.787 8.966 -13.773 1.00 81.00 170 ALA A O 1
ATOM 1324 N N . ALA A 1 171 ? 6.896 6.908 -13.861 1.00 82.94 171 ALA A N 1
ATOM 1325 C CA . ALA A 1 171 ? 7.620 6.375 -12.705 1.00 82.94 171 ALA A CA 1
ATOM 1326 C C . ALA A 1 171 ? 9.066 5.931 -13.036 1.00 82.94 171 ALA A C 1
ATOM 1328 O O . ALA A 1 171 ? 9.807 5.486 -12.149 1.00 82.94 171 ALA A O 1
ATOM 1329 N N . GLY A 1 172 ? 9.471 6.057 -14.305 1.00 84.56 172 GLY A N 1
ATOM 1330 C CA . GLY A 1 172 ? 10.803 5.767 -14.820 1.00 84.56 172 GLY A CA 1
ATOM 1331 C C . GLY A 1 172 ? 10.829 4.658 -15.873 1.00 84.56 172 GLY A C 1
ATOM 1332 O O . GLY A 1 172 ? 9.868 3.916 -16.074 1.00 84.56 172 GLY A O 1
ATOM 1333 N N . VAL A 1 173 ? 11.986 4.528 -16.517 1.00 86.44 173 VAL A N 1
ATOM 1334 C CA . VAL A 1 173 ? 12.301 3.461 -17.476 1.00 86.44 173 VAL A CA 1
ATOM 1335 C C . VAL A 1 173 ? 13.310 2.489 -16.873 1.00 86.44 173 VAL A C 1
ATOM 1337 O O . VAL A 1 173 ? 14.053 2.836 -15.949 1.00 86.44 173 VAL A O 1
ATOM 1340 N N . TYR A 1 174 ? 13.358 1.272 -17.399 1.00 85.19 174 TYR A N 1
ATOM 1341 C CA . TYR A 1 174 ? 14.391 0.293 -17.085 1.00 85.19 174 TYR A CA 1
ATOM 1342 C C . TYR A 1 174 ? 14.990 -0.264 -18.369 1.00 85.19 174 TYR A C 1
ATOM 1344 O O . TYR A 1 174 ? 14.319 -0.391 -19.390 1.00 85.19 174 TYR A O 1
ATOM 1352 N N . SER A 1 175 ? 16.262 -0.627 -18.296 1.00 86.88 175 SER A N 1
ATOM 1353 C CA . SER A 1 175 ? 16.948 -1.395 -19.323 1.00 86.88 175 SER A CA 1
ATOM 1354 C C . SER A 1 175 ? 17.841 -2.438 -18.667 1.00 86.88 175 SER A C 1
ATOM 1356 O O . SER A 1 175 ? 18.247 -2.300 -17.510 1.00 86.88 175 SER A O 1
ATOM 1358 N N . GLY A 1 176 ? 18.109 -3.516 -19.387 1.00 85.69 176 GLY A N 1
ATOM 1359 C CA . GLY A 1 176 ? 18.924 -4.611 -18.891 1.00 85.69 176 GLY A CA 1
ATOM 1360 C C . GLY A 1 176 ? 19.244 -5.620 -19.977 1.00 85.69 176 GLY A C 1
ATOM 1361 O O . GLY A 1 176 ? 18.888 -5.454 -21.142 1.00 85.69 176 GLY A O 1
ATOM 1362 N N . LYS A 1 177 ? 19.943 -6.678 -19.575 1.00 84.88 177 LYS A N 1
ATOM 1363 C CA . LYS A 1 177 ? 20.306 -7.784 -20.453 1.00 84.88 177 LYS A CA 1
ATOM 1364 C C . LYS A 1 177 ? 20.061 -9.097 -19.726 1.00 84.88 177 LYS A C 1
ATOM 1366 O O . LYS A 1 177 ? 20.559 -9.279 -18.618 1.00 84.88 177 LYS A O 1
ATOM 1371 N N . ALA A 1 178 ? 19.308 -9.996 -20.348 1.00 81.56 178 ALA A N 1
ATOM 1372 C CA . ALA A 1 178 ? 19.022 -11.337 -19.844 1.00 81.56 178 ALA A CA 1
ATOM 1373 C C . ALA A 1 178 ? 19.252 -12.348 -20.967 1.00 81.56 178 ALA A C 1
ATOM 1375 O O . ALA A 1 178 ? 18.812 -12.124 -22.091 1.00 81.56 178 ALA A O 1
ATOM 1376 N N . ASP A 1 179 ? 19.995 -13.420 -20.686 1.00 82.31 179 ASP A N 1
ATOM 1377 C CA . ASP A 1 179 ? 20.326 -14.470 -21.664 1.00 82.31 179 ASP A CA 1
ATOM 1378 C C . ASP A 1 179 ? 20.903 -13.936 -22.988 1.00 82.31 179 ASP A C 1
ATOM 1380 O O . ASP A 1 179 ? 20.629 -14.436 -24.075 1.00 82.31 179 ASP A O 1
ATOM 1384 N N . GLY A 1 180 ? 21.704 -12.868 -22.911 1.00 81.19 180 GLY A N 1
ATOM 1385 C CA . GLY A 1 180 ? 22.291 -12.233 -24.093 1.00 81.19 180 GLY A CA 1
ATOM 1386 C C . GLY A 1 180 ? 21.363 -11.265 -24.835 1.00 81.19 180 GLY A C 1
ATOM 1387 O O . GLY A 1 180 ? 21.854 -10.527 -25.687 1.00 81.19 180 GLY A O 1
ATOM 1388 N N . VAL A 1 181 ? 20.079 -11.205 -24.478 1.00 80.75 181 VAL A N 1
ATOM 1389 C CA . VAL A 1 181 ? 19.071 -10.328 -25.084 1.00 80.75 181 VAL A CA 1
ATOM 1390 C C . VAL A 1 181 ? 18.943 -9.046 -24.270 1.00 80.75 181 VAL A C 1
ATOM 1392 O O . VAL A 1 181 ? 18.692 -9.077 -23.063 1.00 80.75 181 VAL A O 1
ATOM 1395 N N . GLU A 1 182 ? 19.135 -7.910 -24.933 1.00 88.06 182 GLU A N 1
ATOM 1396 C CA . GLU A 1 182 ? 18.871 -6.600 -24.344 1.00 88.06 182 GLU A CA 1
ATOM 1397 C C . GLU A 1 182 ? 17.370 -6.332 -24.309 1.00 88.06 182 GLU A C 1
ATOM 1399 O O . GLU A 1 182 ? 16.638 -6.658 -25.244 1.00 88.06 182 GLU A O 1
ATOM 1404 N N . PHE A 1 183 ? 16.913 -5.731 -23.219 1.00 83.88 183 PHE A N 1
ATOM 1405 C CA . PHE A 1 183 ? 15.538 -5.295 -23.068 1.00 83.88 183 PHE A CA 1
ATOM 1406 C C . PHE A 1 183 ? 15.495 -3.890 -22.489 1.00 83.88 183 PHE A C 1
ATOM 1408 O O . PHE A 1 183 ? 16.352 -3.480 -21.703 1.00 83.88 183 PHE A O 1
ATOM 1415 N N . GLN A 1 184 ? 14.449 -3.170 -22.864 1.00 88.25 184 GLN A N 1
ATOM 1416 C CA . GLN A 1 184 ? 14.078 -1.893 -22.292 1.00 88.25 184 GLN A CA 1
ATOM 1417 C C . GLN A 1 184 ? 12.567 -1.887 -22.110 1.00 88.25 184 GLN A C 1
ATOM 1419 O O . GLN A 1 184 ? 11.840 -2.476 -22.910 1.00 88.25 184 GLN A O 1
ATOM 1424 N N . GLY A 1 185 ? 12.104 -1.216 -21.067 1.00 84.94 185 GLY A N 1
ATOM 1425 C CA . GLY A 1 185 ? 10.690 -0.995 -20.858 1.00 84.94 185 GLY A CA 1
ATOM 1426 C C . GLY A 1 185 ? 10.423 0.179 -19.937 1.00 84.94 185 GLY A C 1
ATOM 1427 O O . GLY A 1 185 ? 11.328 0.818 -19.390 1.00 84.94 185 GLY A O 1
ATOM 1428 N N . GLU A 1 186 ? 9.142 0.462 -19.796 1.00 89.50 186 GLU A N 1
ATOM 1429 C CA . GLU A 1 186 ? 8.615 1.543 -18.984 1.00 89.50 186 GLU A CA 1
ATOM 1430 C C . GLU A 1 186 ? 7.972 0.963 -17.733 1.00 89.50 186 GLU A C 1
ATOM 1432 O O . GLU A 1 186 ? 7.392 -0.125 -17.758 1.00 89.50 186 GLU A O 1
ATOM 1437 N N . ILE A 1 187 ? 8.091 1.667 -16.610 1.00 88.12 187 ILE A N 1
ATOM 1438 C CA . ILE A 1 187 ? 7.341 1.296 -15.416 1.00 88.12 187 ILE A CA 1
ATOM 1439 C C . ILE A 1 187 ? 5.879 1.654 -15.662 1.00 88.12 187 ILE A C 1
ATOM 1441 O O . ILE A 1 187 ? 5.546 2.825 -15.841 1.00 88.12 187 ILE A O 1
ATOM 1445 N N . GLN A 1 188 ? 5.026 0.637 -15.631 1.00 89.31 188 GLN A N 1
ATOM 1446 C CA . GLN A 1 188 ? 3.588 0.766 -15.820 1.00 89.31 188 GLN A CA 1
ATOM 1447 C C . GLN A 1 188 ? 2.863 0.596 -14.490 1.00 89.31 188 GLN A C 1
ATOM 1449 O O . GLN A 1 188 ? 3.299 -0.176 -13.634 1.00 89.31 188 GLN A O 1
ATOM 1454 N N . SER A 1 189 ? 1.751 1.315 -14.314 1.00 89.75 189 SER A N 1
ATOM 1455 C CA . SER A 1 189 ? 0.804 1.097 -13.207 1.00 89.75 189 SER A CA 1
ATOM 1456 C C . SER A 1 189 ? 1.444 0.955 -11.809 1.00 89.75 189 SER A C 1
ATOM 1458 O O . SER A 1 189 ? 1.008 0.157 -10.972 1.00 89.75 189 SER A O 1
ATOM 1460 N N . ALA A 1 190 ? 2.483 1.748 -11.522 1.00 93.38 190 ALA A N 1
ATOM 1461 C CA . ALA A 1 190 ? 3.264 1.671 -10.283 1.00 93.38 190 ALA A CA 1
ATOM 1462 C C . ALA A 1 190 ? 2.406 1.827 -9.015 1.00 93.38 190 ALA A C 1
ATOM 1464 O O . ALA A 1 190 ? 2.673 1.201 -7.982 1.00 93.38 190 ALA A O 1
ATOM 1465 N N . HIS A 1 191 ? 1.357 2.646 -9.094 1.00 95.12 191 HIS A N 1
ATOM 1466 C CA . HIS A 1 191 ? 0.358 2.810 -8.040 1.00 95.12 191 HIS A CA 1
ATOM 1467 C C . HIS A 1 191 ? -0.396 1.501 -7.747 1.00 95.12 191 HIS A C 1
ATOM 1469 O O . HIS A 1 191 ? -0.476 1.111 -6.581 1.00 95.12 191 HIS A O 1
ATOM 1475 N N . LEU A 1 192 ? -0.873 0.776 -8.768 1.00 96.94 192 LEU A N 1
ATOM 1476 C CA . LEU A 1 192 ? -1.597 -0.490 -8.592 1.00 96.94 192 LEU A CA 1
ATOM 1477 C C . LEU A 1 192 ? -0.692 -1.573 -7.995 1.00 96.94 192 LEU A C 1
ATOM 1479 O O . LEU A 1 192 ? -1.088 -2.257 -7.051 1.00 96.94 192 LEU A O 1
ATOM 1483 N N . ILE A 1 193 ? 0.555 -1.664 -8.472 1.00 96.94 193 ILE A N 1
ATOM 1484 C CA . ILE A 1 193 ? 1.580 -2.564 -7.915 1.00 96.94 193 ILE A CA 1
ATOM 1485 C C . ILE A 1 193 ? 1.792 -2.281 -6.423 1.00 96.94 193 ILE A C 1
ATOM 1487 O O . ILE A 1 193 ? 1.792 -3.190 -5.591 1.00 96.94 193 ILE A O 1
ATOM 1491 N N . SER A 1 194 ? 1.928 -0.999 -6.074 1.00 97.69 194 SER A N 1
ATOM 1492 C CA . SER A 1 194 ? 2.138 -0.559 -4.694 1.00 97.69 194 SER A CA 1
ATOM 1493 C C . SER A 1 194 ? 0.959 -0.931 -3.796 1.00 97.69 194 SER A C 1
ATOM 1495 O O . SER A 1 194 ? 1.155 -1.436 -2.693 1.00 97.69 194 SER A O 1
ATOM 1497 N N . LEU A 1 195 ? -0.271 -0.710 -4.263 1.00 98.56 195 LEU A N 1
ATOM 1498 C CA . LEU A 1 195 ? -1.491 -1.052 -3.531 1.00 98.56 195 LEU A CA 1
ATOM 1499 C C . LEU A 1 195 ? -1.626 -2.565 -3.338 1.00 98.56 195 LEU A C 1
ATOM 1501 O O . LEU A 1 195 ? -1.934 -3.013 -2.231 1.00 98.56 195 LEU A O 1
ATOM 1505 N N . ARG A 1 196 ? -1.313 -3.365 -4.365 1.00 98.50 196 ARG A N 1
ATOM 1506 C CA . ARG A 1 196 ? -1.294 -4.825 -4.239 1.00 98.50 196 ARG A CA 1
ATOM 1507 C C . ARG A 1 196 ? -0.268 -5.296 -3.210 1.00 98.50 196 ARG A C 1
ATOM 1509 O O . ARG A 1 196 ? -0.595 -6.168 -2.398 1.00 98.50 196 ARG A O 1
ATOM 1516 N N . GLN A 1 197 ? 0.931 -4.709 -3.208 1.00 98.62 197 GLN A N 1
ATOM 1517 C CA . GLN A 1 197 ? 1.964 -5.012 -2.215 1.00 98.62 197 GLN A CA 1
ATOM 1518 C C . GLN A 1 197 ? 1.503 -4.670 -0.794 1.00 98.62 197 GLN A C 1
ATOM 1520 O O . GLN A 1 197 ? 1.681 -5.469 0.122 1.00 98.62 197 GLN A O 1
ATOM 1525 N N . MET A 1 198 ? 0.858 -3.517 -0.601 1.00 98.75 198 MET A N 1
ATOM 1526 C CA . MET A 1 198 ? 0.295 -3.136 0.698 1.00 98.75 198 MET A CA 1
ATOM 1527 C C . MET A 1 198 ? -0.800 -4.109 1.160 1.00 98.75 198 MET A C 1
ATOM 1529 O O . MET A 1 198 ? -0.882 -4.426 2.345 1.00 98.75 198 MET A O 1
ATOM 1533 N N . GLY A 1 199 ? -1.613 -4.633 0.236 1.00 98.75 199 GLY A N 1
ATOM 1534 C CA . GLY A 1 199 ? -2.581 -5.688 0.541 1.00 98.75 199 GLY A CA 1
ATOM 1535 C C . GLY A 1 199 ? -1.918 -6.970 1.056 1.00 98.75 199 GLY A C 1
ATOM 1536 O O . GLY A 1 199 ? -2.362 -7.527 2.059 1.00 98.75 199 GLY A O 1
ATOM 1537 N N . TYR A 1 200 ? -0.812 -7.395 0.430 1.00 98.75 200 TYR A N 1
ATOM 1538 C CA . TYR A 1 200 ? -0.004 -8.519 0.918 1.00 98.75 200 TYR A CA 1
ATOM 1539 C C . TYR A 1 200 ? 0.523 -8.260 2.332 1.00 98.75 200 TYR A C 1
ATOM 1541 O O . TYR A 1 200 ? 0.329 -9.093 3.213 1.00 98.75 200 TYR A O 1
ATOM 1549 N N . GLU A 1 201 ? 1.130 -7.094 2.555 1.00 98.75 201 GLU A N 1
ATOM 1550 C CA . GLU A 1 201 ? 1.673 -6.682 3.851 1.00 98.75 201 GLU A CA 1
ATOM 1551 C C . GLU A 1 201 ? 0.633 -6.792 4.978 1.00 98.75 201 GLU A C 1
ATOM 1553 O O . GLU A 1 201 ? 0.902 -7.401 6.014 1.00 98.75 201 GLU A O 1
ATOM 1558 N N . LEU A 1 202 ? -0.584 -6.280 4.773 1.00 98.69 202 LEU A N 1
ATOM 1559 C CA . LEU A 1 202 ? -1.641 -6.353 5.786 1.00 98.69 202 LEU A CA 1
ATOM 1560 C C . LEU A 1 202 ? -2.118 -7.786 6.051 1.00 98.69 202 LEU A C 1
ATOM 1562 O O . LEU A 1 202 ? -2.277 -8.165 7.210 1.00 98.69 202 LEU A O 1
ATOM 1566 N N . LEU A 1 203 ? -2.323 -8.593 5.006 1.00 98.62 203 LEU A N 1
ATOM 1567 C CA . LEU A 1 203 ? -2.758 -9.989 5.161 1.00 98.62 203 LEU A CA 1
ATOM 1568 C C . LEU A 1 203 ? -1.698 -10.869 5.842 1.00 98.62 203 LEU A C 1
ATOM 1570 O O . LEU A 1 203 ? -2.046 -11.875 6.453 1.00 98.62 203 LEU A O 1
ATOM 1574 N N . HIS A 1 204 ? -0.428 -10.465 5.784 1.00 98.50 204 HIS A N 1
ATOM 1575 C CA . HIS A 1 204 ? 0.700 -11.161 6.408 1.00 98.50 204 HIS A CA 1
ATOM 1576 C C . HIS A 1 204 ? 1.220 -10.440 7.661 1.00 98.50 204 HIS A C 1
ATOM 1578 O O . HIS A 1 204 ? 2.341 -10.685 8.096 1.00 98.50 204 HIS A O 1
ATOM 1584 N N . SER A 1 205 ? 0.412 -9.559 8.260 1.00 98.62 205 SER A N 1
ATOM 1585 C CA . SER A 1 205 ? 0.710 -8.903 9.537 1.00 98.62 205 SER A CA 1
ATOM 1586 C C . SER A 1 205 ? 0.118 -9.716 10.699 1.00 98.62 205 SER A C 1
ATOM 1588 O O . SER A 1 205 ? -1.104 -9.684 10.881 1.00 98.62 205 SER A O 1
ATOM 1590 N N . PRO A 1 206 ? 0.929 -10.421 11.516 1.00 98.12 206 PRO A N 1
ATOM 1591 C CA . PRO A 1 206 ? 0.413 -11.351 12.524 1.00 98.12 206 PRO A CA 1
ATOM 1592 C C . PRO A 1 206 ? -0.513 -10.695 13.551 1.00 98.12 206 PRO A C 1
ATOM 1594 O O . PRO A 1 206 ? -1.580 -11.236 13.834 1.00 98.12 206 PRO A O 1
ATOM 1597 N N . ASP A 1 207 ? -0.164 -9.503 14.048 1.00 97.75 207 ASP A N 1
ATOM 1598 C CA . ASP A 1 207 ? -0.988 -8.786 15.028 1.00 97.75 207 ASP A CA 1
ATOM 1599 C C . ASP A 1 207 ? -2.373 -8.436 14.465 1.00 97.75 207 ASP A C 1
ATOM 1601 O O . ASP A 1 207 ? -3.382 -8.550 15.162 1.00 97.75 207 ASP A O 1
ATOM 1605 N N . LEU A 1 208 ? -2.441 -8.034 13.190 1.00 97.69 208 LEU A N 1
ATOM 1606 C CA . LEU A 1 208 ? -3.694 -7.671 12.525 1.00 97.69 208 LEU A CA 1
ATOM 1607 C C . LEU A 1 208 ? -4.593 -8.896 12.313 1.00 97.69 208 LEU A C 1
ATOM 1609 O O . LEU A 1 208 ? -5.799 -8.834 12.565 1.00 97.69 208 LEU A O 1
ATOM 1613 N N . VAL A 1 209 ? -4.005 -10.015 11.883 1.00 96.69 209 VAL A N 1
ATOM 1614 C CA . VAL A 1 209 ? -4.720 -11.285 11.693 1.00 96.69 209 VAL A CA 1
ATOM 1615 C C . VAL A 1 209 ? -5.215 -11.829 13.036 1.00 96.69 209 VAL A C 1
ATOM 1617 O O . VAL A 1 209 ? -6.385 -12.197 13.158 1.00 96.69 209 VAL A O 1
ATOM 1620 N N . ALA A 1 210 ? -4.374 -11.806 14.073 1.00 96.25 210 ALA A N 1
ATOM 1621 C CA . ALA A 1 210 ? -4.745 -12.227 15.422 1.00 96.25 210 ALA A CA 1
ATOM 1622 C C . ALA A 1 210 ? -5.863 -11.352 16.013 1.00 96.25 210 ALA A C 1
ATOM 1624 O O . ALA A 1 210 ? -6.808 -11.869 16.612 1.00 96.25 210 ALA A O 1
ATOM 1625 N N . LEU A 1 211 ? -5.814 -10.033 15.789 1.00 94.56 211 LEU A N 1
ATOM 1626 C CA . LEU A 1 211 ? -6.850 -9.098 16.232 1.00 94.56 211 LEU A CA 1
ATOM 1627 C C . LEU A 1 211 ? -8.226 -9.434 15.640 1.00 94.56 211 LEU A C 1
ATOM 1629 O O . LEU A 1 211 ? -9.245 -9.313 16.330 1.00 94.56 211 LEU A O 1
ATOM 1633 N N . ALA A 1 212 ? -8.248 -9.863 14.376 1.00 91.81 212 ALA A N 1
ATOM 1634 C CA . ALA A 1 212 ? -9.453 -10.322 13.704 1.00 91.81 212 ALA A CA 1
ATOM 1635 C C . ALA A 1 212 ? -9.905 -11.696 14.220 1.00 91.81 212 ALA A C 1
ATOM 1637 O O . ALA A 1 212 ? -11.101 -11.901 14.403 1.00 91.81 212 ALA A O 1
ATOM 1638 N N . ALA A 1 213 ? -8.984 -12.624 14.485 1.00 87.38 213 ALA A N 1
ATOM 1639 C CA . ALA A 1 213 ? -9.301 -13.978 14.939 1.00 87.38 213 ALA A CA 1
ATOM 1640 C C . ALA A 1 213 ? -9.787 -14.056 16.397 1.00 87.38 213 ALA A C 1
ATOM 1642 O O . ALA A 1 213 ? -10.535 -14.973 16.726 1.00 87.38 213 ALA A O 1
ATOM 1643 N N . ALA A 1 214 ? -9.412 -13.100 17.254 1.00 78.81 214 ALA A N 1
ATOM 1644 C CA . ALA A 1 214 ? -9.788 -13.096 18.667 1.00 78.81 214 ALA A CA 1
ATOM 1645 C C . ALA A 1 214 ? -11.310 -13.236 18.868 1.00 78.81 214 ALA A C 1
ATOM 1647 O O . ALA A 1 214 ? -12.105 -12.503 18.258 1.00 78.81 214 ALA A O 1
ATOM 1648 N N . GLU A 1 215 ? -11.708 -14.184 19.721 1.00 62.50 215 GLU A N 1
ATOM 1649 C CA . GLU A 1 215 ? -13.104 -14.386 20.102 1.00 62.50 215 GLU A CA 1
ATOM 1650 C C . GLU A 1 215 ? -13.641 -13.177 20.884 1.00 62.50 215 GLU A C 1
ATOM 1652 O O . GLU A 1 215 ? -12.879 -12.497 21.582 1.00 62.50 215 GLU A O 1
ATOM 1657 N N . PRO A 1 216 ? -14.944 -12.871 20.753 1.00 58.22 216 PRO A N 1
ATOM 1658 C CA . PRO A 1 216 ? -15.578 -11.867 21.593 1.00 58.22 216 PRO A CA 1
ATOM 1659 C C . PRO A 1 216 ? -15.404 -12.255 23.065 1.00 58.22 216 PRO A C 1
ATOM 1661 O O . PRO A 1 216 ? -15.676 -13.393 23.450 1.00 58.22 216 PRO A O 1
ATOM 1664 N N . VAL A 1 217 ? -14.942 -11.317 23.895 1.00 53.88 217 VAL A N 1
ATOM 1665 C CA . VAL A 1 217 ? -14.912 -11.530 25.346 1.00 53.88 217 VAL A CA 1
ATOM 1666 C C . VAL A 1 217 ? -16.365 -11.676 25.773 1.00 53.88 217 VAL A C 1
ATOM 1668 O O . VAL A 1 217 ? -17.117 -10.705 25.699 1.00 53.88 217 VAL A O 1
ATOM 1671 N N . ALA A 1 218 ? -16.766 -12.886 26.175 1.00 49.56 218 ALA A N 1
ATOM 1672 C CA . ALA A 1 218 ? -18.093 -13.133 26.715 1.00 49.56 218 ALA A CA 1
ATOM 1673 C C . ALA A 1 218 ? -18.381 -12.065 27.776 1.00 49.56 218 ALA A C 1
ATOM 1675 O O . ALA A 1 218 ? -17.640 -11.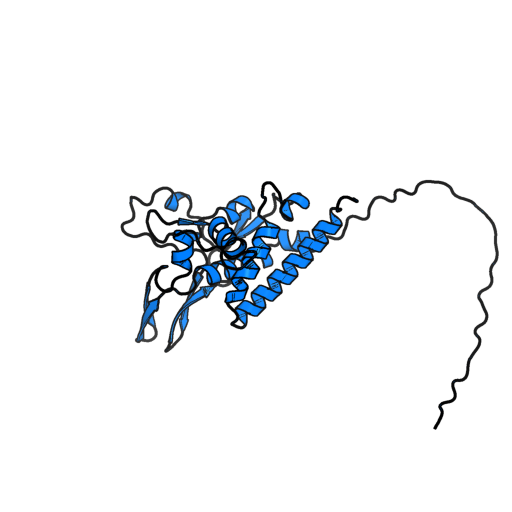936 28.755 1.00 49.56 218 ALA A O 1
ATOM 1676 N N . ALA A 1 219 ? -19.401 -11.241 27.529 1.00 46.22 219 ALA A N 1
ATOM 1677 C CA . ALA A 1 219 ? -19.791 -10.200 28.463 1.00 46.22 219 ALA A CA 1
ATOM 1678 C C . ALA A 1 219 ? -19.998 -10.847 29.844 1.00 46.22 219 ALA A C 1
ATOM 1680 O O . ALA A 1 219 ? -20.634 -11.902 29.908 1.00 46.22 219 ALA A O 1
ATOM 1681 N N . PRO A 1 220 ? -19.466 -10.267 30.938 1.00 46.22 220 PRO A N 1
ATOM 1682 C CA . PRO A 1 220 ? -19.732 -10.796 32.264 1.00 46.22 220 PRO A CA 1
ATOM 1683 C C . PRO A 1 220 ? -21.243 -10.799 32.457 1.00 46.22 220 PRO A C 1
ATOM 1685 O O . PRO A 1 220 ? -21.892 -9.763 32.290 1.00 46.22 220 PRO A O 1
ATOM 1688 N N . ASP A 1 221 ? -21.767 -11.989 32.736 1.00 43.50 221 ASP A N 1
ATOM 1689 C CA . ASP A 1 221 ? -23.178 -12.277 32.927 1.00 43.50 221 ASP A CA 1
ATOM 1690 C C . ASP A 1 221 ? -23.772 -11.266 33.917 1.00 43.50 221 ASP A C 1
ATOM 1692 O O . ASP A 1 221 ? -23.568 -11.333 35.133 1.00 43.50 221 ASP A O 1
ATOM 1696 N N . ARG A 1 222 ? -24.451 -10.240 33.392 1.00 53.00 222 ARG A N 1
ATOM 1697 C CA . ARG A 1 222 ? -25.213 -9.290 34.203 1.00 53.00 222 ARG A CA 1
ATOM 1698 C C . ARG A 1 222 ? -26.551 -9.946 34.515 1.00 53.00 222 ARG A C 1
ATOM 1700 O O . ARG A 1 222 ? -27.573 -9.578 33.946 1.00 53.00 222 ARG A O 1
ATOM 1707 N N . GLY A 1 223 ? -26.509 -10.928 35.409 1.00 39.12 223 GLY A N 1
ATOM 1708 C CA . GLY A 1 223 ? -27.643 -11.794 35.711 1.00 39.12 223 GLY A CA 1
ATOM 1709 C C . GLY A 1 223 ? -27.629 -12.374 37.121 1.00 39.12 223 GLY A C 1
ATOM 1710 O O . GLY A 1 223 ? -28.018 -13.518 37.320 1.00 39.12 223 GLY A O 1
ATOM 1711 N N . GLY A 1 224 ? -27.196 -11.612 38.128 1.00 39.12 224 GLY A N 1
ATOM 1712 C CA . GLY A 1 224 ? -27.536 -11.955 39.507 1.00 39.12 224 GLY A CA 1
ATOM 1713 C C . GLY A 1 224 ? -29.031 -11.733 39.748 1.00 39.12 224 GLY A C 1
ATOM 1714 O O . GLY A 1 224 ? -29.484 -10.598 39.630 1.00 39.12 224 GLY A O 1
ATOM 1715 N N . ILE A 1 225 ? -29.776 -12.784 40.121 1.00 42.34 225 ILE A N 1
ATOM 1716 C CA . ILE A 1 225 ? -30.419 -12.926 41.448 1.00 42.34 225 ILE A CA 1
ATOM 1717 C C . ILE A 1 225 ? -31.432 -14.103 41.493 1.00 42.34 225 ILE A C 1
ATOM 1719 O O . ILE A 1 225 ? -32.349 -14.219 40.687 1.00 42.34 225 ILE A O 1
ATOM 1723 N N . THR A 1 226 ? -31.245 -14.908 42.549 1.00 38.00 226 THR A N 1
ATOM 1724 C CA . THR A 1 226 ? -32.141 -15.844 43.269 1.00 38.00 226 THR A CA 1
ATOM 1725 C C . THR A 1 226 ? -32.597 -17.173 42.658 1.00 38.00 226 THR A C 1
ATOM 1727 O O . THR A 1 226 ? -33.542 -17.275 41.886 1.00 38.00 226 THR A O 1
ATOM 1730 N N . VAL A 1 227 ? -31.981 -18.213 43.226 1.00 41.50 227 VAL A N 1
ATOM 1731 C CA . VAL A 1 227 ? -32.529 -19.528 43.583 1.00 41.50 227 VAL A CA 1
ATOM 1732 C C . VAL A 1 227 ? -34.030 -19.491 43.910 1.00 41.50 227 VAL A C 1
ATOM 1734 O O . VAL A 1 227 ? -34.445 -18.815 44.848 1.00 41.50 227 VAL A O 1
ATOM 1737 N N . PHE A 1 228 ? -34.806 -20.332 43.226 1.00 34.41 228 PHE A N 1
ATOM 1738 C CA . PHE A 1 228 ? -36.039 -20.913 43.758 1.00 34.41 228 PHE A CA 1
ATOM 1739 C C . PHE A 1 228 ? -35.897 -22.440 43.720 1.00 34.41 228 PHE A C 1
ATOM 1741 O O . PHE A 1 228 ? -35.842 -23.049 42.654 1.00 34.41 228 PHE A O 1
ATOM 1748 N N . GLN A 1 229 ? -35.801 -23.062 44.898 1.00 43.28 229 GLN A N 1
ATOM 1749 C CA . GLN A 1 229 ? -36.045 -24.495 45.059 1.00 43.28 229 GLN A CA 1
ATOM 1750 C C . GLN A 1 229 ? -37.549 -24.748 44.895 1.00 43.28 229 GLN A C 1
ATOM 1752 O O . GLN A 1 229 ? -38.356 -24.133 45.588 1.00 43.28 229 GLN A O 1
ATOM 1757 N N . GLY A 1 230 ? -37.923 -25.667 44.001 1.00 33.94 230 GLY A N 1
ATOM 1758 C CA . GLY A 1 230 ? -39.320 -26.022 43.752 1.00 33.94 230 GLY A CA 1
ATOM 1759 C C . GLY A 1 230 ? -39.479 -27.313 42.947 1.00 33.94 230 GLY A C 1
ATOM 1760 O O . GLY A 1 230 ? -39.576 -27.282 41.733 1.00 33.94 230 GLY A O 1
ATOM 1761 N N . SER A 1 231 ? -39.452 -28.431 43.670 1.00 37.31 231 SER A N 1
ATOM 1762 C CA . SER A 1 231 ? -40.098 -29.739 43.456 1.00 37.31 231 SER A CA 1
ATOM 1763 C C . SER A 1 231 ? -40.601 -30.207 42.064 1.00 37.31 231 SER A C 1
ATOM 1765 O O . SER A 1 231 ? -41.525 -29.654 41.488 1.00 37.31 231 SER A O 1
ATOM 1767 N N . THR A 1 232 ? -40.051 -31.364 41.668 1.00 44.53 232 THR A N 1
ATOM 1768 C CA . THR A 1 232 ? -40.617 -32.589 41.043 1.00 44.53 232 THR A CA 1
ATOM 1769 C C . THR A 1 232 ? -41.601 -32.600 39.848 1.00 44.53 232 THR A C 1
ATOM 1771 O O . THR A 1 232 ? -42.700 -32.062 39.854 1.00 44.53 232 THR A O 1
ATOM 1774 N N . SER A 1 233 ? -41.243 -33.517 38.932 1.00 42.47 233 SER A N 1
ATOM 1775 C CA . SER A 1 233 ? -42.068 -34.314 38.005 1.00 42.47 233 SER A CA 1
ATOM 1776 C C . SER A 1 233 ? -42.383 -33.728 36.623 1.00 42.47 233 SER A C 1
ATOM 1778 O O . SER A 1 233 ? -43.259 -32.893 36.464 1.00 42.47 233 SER A O 1
ATOM 1780 N N . HIS A 1 234 ? -41.746 -34.286 35.586 1.00 43.91 234 HIS A N 1
ATOM 1781 C CA . HIS A 1 234 ? -42.394 -34.508 34.292 1.00 43.91 234 HIS A CA 1
ATOM 1782 C C . HIS A 1 234 ? -41.743 -35.683 33.548 1.00 43.91 234 HIS A C 1
ATOM 1784 O O . HIS A 1 234 ? -40.531 -35.740 33.355 1.00 43.91 234 HIS A O 1
ATOM 1790 N N . GLN A 1 235 ? -42.586 -36.657 33.194 1.00 46.16 235 GLN A N 1
ATOM 1791 C CA . GLN A 1 235 ? -42.272 -37.820 32.363 1.00 46.16 235 GLN A CA 1
ATOM 1792 C C . GLN A 1 235 ? -41.903 -37.399 30.929 1.00 46.16 235 GLN A C 1
ATOM 1794 O O . GLN A 1 235 ? -42.427 -36.397 30.438 1.00 46.16 235 GLN A O 1
ATOM 1799 N N . PRO A 1 236 ? -41.082 -38.185 30.211 1.00 48.03 236 PRO A N 1
ATOM 1800 C CA . PRO A 1 236 ? -40.821 -37.945 28.797 1.00 48.03 236 PRO A CA 1
ATOM 1801 C C . PRO A 1 236 ? -42.033 -38.345 27.926 1.00 48.03 236 PRO A C 1
ATOM 1803 O O . PRO A 1 236 ? -42.730 -39.314 28.246 1.00 48.03 236 PRO A O 1
ATOM 1806 N N . PRO A 1 237 ? -42.300 -37.643 26.809 1.00 47.41 237 PRO A N 1
ATOM 1807 C CA . PRO A 1 237 ? -43.419 -37.964 25.930 1.00 47.41 237 PRO A CA 1
ATOM 1808 C C . PRO A 1 237 ? -43.178 -39.238 25.100 1.00 47.41 237 PRO A C 1
ATOM 1810 O O . PRO A 1 237 ? -42.079 -39.508 24.616 1.00 47.41 237 PRO A O 1
ATOM 1813 N N . ARG A 1 238 ? -44.260 -40.008 24.919 1.00 47.19 238 ARG A N 1
ATOM 1814 C CA . ARG A 1 238 ? -44.362 -41.209 24.072 1.00 47.19 238 ARG A CA 1
ATOM 1815 C C . ARG A 1 238 ? -44.058 -40.898 22.601 1.00 47.19 238 ARG A C 1
ATOM 1817 O O . ARG A 1 238 ? -44.649 -39.997 22.014 1.00 47.19 238 ARG A O 1
ATOM 1824 N N . GLN A 1 239 ? -43.214 -41.729 21.996 1.00 41.59 239 GLN A N 1
ATOM 1825 C CA . GLN A 1 239 ? -42.928 -41.760 20.563 1.00 41.59 239 GLN A CA 1
ATOM 1826 C C . GLN A 1 239 ? -44.119 -42.381 19.805 1.00 41.59 239 GLN A C 1
ATOM 1828 O O . GLN A 1 239 ? -44.563 -43.477 20.147 1.00 41.59 239 GLN A O 1
ATOM 1833 N N . VAL A 1 240 ? -44.644 -41.696 18.784 1.00 43.78 240 VAL A N 1
ATOM 1834 C CA . VAL A 1 240 ? -45.686 -42.228 17.886 1.00 43.78 240 VAL A CA 1
ATOM 1835 C C . VAL A 1 240 ? -45.065 -42.453 16.508 1.00 43.78 240 VAL A C 1
ATOM 1837 O O . VAL A 1 240 ? -44.620 -41.510 15.860 1.00 43.78 240 VAL A O 1
ATOM 1840 N N . ASN A 1 241 ? -45.021 -43.712 16.067 1.00 34.75 241 ASN A N 1
ATOM 1841 C CA . ASN A 1 241 ? -44.507 -44.109 14.755 1.00 34.75 241 ASN A CA 1
ATOM 1842 C C . ASN A 1 241 ? -45.545 -43.821 13.658 1.00 34.75 241 ASN A C 1
ATOM 1844 O O . ASN A 1 241 ? -46.577 -44.487 13.586 1.00 34.75 241 ASN A O 1
ATOM 1848 N N . GLY A 1 242 ? -45.259 -42.852 12.785 1.00 36.88 242 GLY A N 1
ATOM 1849 C CA . GLY A 1 242 ? -46.027 -42.582 11.568 1.00 36.88 242 GLY A CA 1
ATOM 1850 C C . GLY A 1 242 ? -45.432 -43.300 10.354 1.00 36.88 242 GLY A C 1
ATOM 1851 O O . GLY A 1 242 ? -44.302 -43.031 9.957 1.00 36.88 242 GLY A O 1
ATOM 1852 N N . ILE A 1 243 ? -46.202 -44.212 9.756 1.00 40.84 243 ILE A N 1
ATOM 1853 C CA . ILE A 1 243 ? -45.875 -44.919 8.509 1.00 40.84 243 ILE A CA 1
ATOM 1854 C C . ILE A 1 243 ? -46.096 -43.974 7.319 1.00 40.84 243 ILE A C 1
ATOM 1856 O O . ILE A 1 243 ? -47.215 -43.520 7.087 1.00 40.84 243 ILE A O 1
ATOM 1860 N N . VAL A 1 244 ? -45.054 -43.723 6.522 1.00 43.22 244 VAL A N 1
ATOM 1861 C CA . VAL A 1 244 ? -45.151 -42.983 5.252 1.00 43.22 244 VAL A CA 1
ATOM 1862 C C . VAL A 1 244 ? -45.340 -43.980 4.106 1.00 43.22 244 VAL A C 1
ATOM 1864 O O . VAL A 1 244 ? -44.438 -44.755 3.796 1.00 43.22 244 VAL A O 1
ATOM 1867 N N . ARG A 1 245 ? -46.509 -43.967 3.451 1.00 38.91 245 ARG A N 1
ATOM 1868 C CA . ARG A 1 245 ? -46.727 -44.668 2.173 1.00 38.91 245 ARG A CA 1
ATOM 1869 C C . ARG A 1 245 ? -46.415 -43.724 1.010 1.00 38.91 245 ARG A C 1
ATOM 1871 O O . ARG A 1 245 ? -46.984 -42.639 0.933 1.00 38.91 245 ARG A O 1
ATOM 1878 N N . ARG A 1 246 ? -45.534 -44.151 0.099 1.00 36.62 246 ARG A N 1
ATOM 1879 C CA . ARG A 1 246 ? -45.277 -43.480 -1.188 1.00 36.62 246 ARG A CA 1
ATOM 1880 C C . ARG A 1 246 ? -46.475 -43.667 -2.123 1.00 36.62 246 ARG A C 1
ATOM 1882 O O . ARG A 1 246 ? -47.025 -44.765 -2.195 1.00 36.62 246 ARG A O 1
ATOM 1889 N N . ARG A 1 247 ? -46.864 -42.607 -2.836 1.00 43.50 247 ARG A N 1
ATOM 1890 C CA . ARG A 1 247 ? -47.740 -42.706 -4.013 1.00 43.50 247 ARG A CA 1
ATOM 1891 C C . ARG A 1 247 ? -46.900 -43.019 -5.256 1.00 43.50 247 ARG A C 1
ATOM 1893 O O . ARG A 1 247 ? -45.729 -42.645 -5.294 1.00 43.50 247 ARG A O 1
ATOM 1900 N N . ALA A 1 248 ? -47.542 -43.765 -6.155 1.00 50.34 248 ALA A N 1
ATOM 1901 C CA . ALA A 1 248 ? -47.051 -44.309 -7.419 1.00 50.34 248 ALA A CA 1
ATOM 1902 C C . ALA A 1 248 ? -46.416 -43.267 -8.345 1.00 50.34 248 ALA A C 1
ATOM 1904 O O . ALA A 1 248 ? -46.868 -42.100 -8.299 1.00 50.34 248 ALA A O 1
#

Foldseek 3Di:
DDDDDLVNLLVVLLVLLVLLVVLLVVCVVVPLLSLLLLLQSVCQAANDDPPDDHSCVSNVNQFAWWKFLFDDCVVVLVDCPPPPWDWAARFWDWAQDVPPGTATAGCQVVRPDIDIDGSVCQQAGFRTDQGNPQTDGNPLLSCLSCPDVPNPDHDPDGPPSNVLLADWQSSHKDWDDDPNDTDIGTHHNS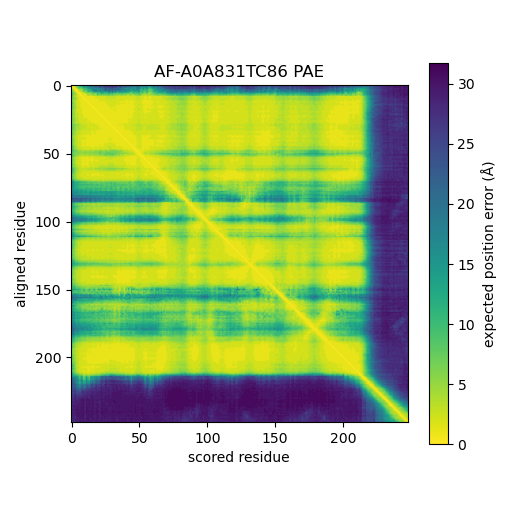SSRRSSSVSSRQSPRVSSVVSSVDDDPPDPPPDDDDDDDDDDDDDDDDDDDDDDDDDD

Solvent-accessible surface area (backbone atoms only — not comparable to full-atom values): 14544 Å² total; per-residue (Å²): 134,84,79,83,51,67,57,53,52,32,54,50,46,41,53,46,53,56,50,41,54,50,30,50,52,42,26,76,72,68,45,52,72,33,18,28,54,33,18,37,48,51,40,50,43,68,47,67,57,101,87,43,79,10,50,31,60,73,66,71,47,66,84,39,44,34,39,36,56,46,71,89,47,66,77,61,67,72,60,52,86,90,50,95,76,53,75,44,69,33,40,52,36,80,46,75,39,91,99,72,36,60,45,74,38,52,30,64,88,76,42,92,45,72,48,78,34,44,45,67,55,56,38,63,37,69,36,36,27,69,40,94,84,42,70,39,26,50,46,60,51,32,51,43,28,14,54,28,61,63,36,78,33,73,50,99,73,72,55,74,71,55,47,31,24,58,39,68,38,60,63,35,71,50,70,54,71,56,98,90,44,76,33,71,46,57,36,53,44,50,49,39,32,38,32,46,25,50,49,45,25,54,76,66,8,66,54,54,52,49,60,38,66,55,74,69,78,76,72,78,79,90,69,90,81,81,92,77,91,79,83,88,88,82,83,84,84,83,87,79,90,79,87,84,81,84,82,134

Sequence (248 aa):
MTAATSDDFRRHLRKQLSFLERSCASYDAGYTDEAIRIATIIRVLIHDTAHSTSLLRHLGAIGITLLSTCPDKDDQFADLSSYQACSFRGLGIMKVMPGKGAELVPGLGEKDYQTMVGVQKWWNQIVWVLDRQTKLTRKSIVLTAANKDGGAHVDLALTREYELLSFDGAAGVYSGKADGVEFQGEIQSAHLISLRQMGYELLHSPDLVALAAAEPVAAPDRGGITVFQGSTSHQPPRQVNGIVRRRA

pLDDT: mean 83.6, std 18.34, range [33.94, 98.81]

Secondary structure (DSSP, 8-state):
-PPPPHHHHHHHHHHHHHHHHHHHHHHHTT-TTHHHHHHHHHHHHH---SS---HHHHTT-TT-EEEE-SPP-HHHHH--TT-SS--EESSEEEEEETTTEEEEEE-GGG-S--EEEEHHHHHH-EEEESSSS-EEEHHHHHHHHHHHBSSS-B-S---HHHHHHHSTTTT-EEEEEETTEEEEEE---HHHHHHHHHHHHHHT-HHHHHHHHPPP-PPP--------------PPPPP-----PPP-

Nearest PDB structures (foldseek):
  8cdq-assembly1_A  TM=4.530E-01  e=2.776E+00  Plasmodium falciparum 3D7
  6i7d-assembly2_B  TM=3.644E-01  e=3.646E+00  Plasmodium falciparum 3D7
  8a12-assembly1_A  TM=3.228E-01  e=3.269E+00  Plasmodium falciparum 3D7
  7dhw-assembly1_A  TM=2.487E-01  e=5.057E+00  Arabidopsis thaliana
  6ycx-assembly1_A  TM=2.082E-01  e=3.452E+00  Plasmodium falciparum 3D7